Protein AF-A0A7J6SRL0-F1 (afdb_monomer_lite)

Structure (mmCIF, N/CA/C/O backbone):
data_AF-A0A7J6SRL0-F1
#
_entry.id   AF-A0A7J6SRL0-F1
#
loop_
_atom_site.group_PDB
_atom_site.id
_atom_site.type_symbol
_atom_site.label_atom_id
_atom_site.label_alt_id
_atom_site.label_comp_id
_atom_site.label_asym_id
_atom_site.label_entity_id
_atom_site.label_seq_id
_atom_site.pdbx_PDB_ins_code
_atom_site.Cartn_x
_atom_site.Cartn_y
_atom_site.Cartn_z
_atom_site.occupancy
_atom_site.B_iso_or_equiv
_atom_site.auth_seq_id
_atom_site.auth_comp_id
_atom_site.auth_asym_id
_atom_site.auth_atom_id
_atom_site.pdbx_PDB_model_num
ATOM 1 N N . PRO A 1 1 ? -8.495 1.555 6.769 1.00 55.94 1 PRO A N 1
ATOM 2 C CA . PRO A 1 1 ? -8.044 2.169 8.046 1.00 55.94 1 PRO A CA 1
ATOM 3 C C . PRO A 1 1 ? -9.131 2.210 9.134 1.00 55.94 1 PRO A C 1
ATOM 5 O O . PRO A 1 1 ? -8.862 1.747 10.233 1.00 55.94 1 PRO A O 1
ATOM 8 N N . VAL A 1 2 ? -10.351 2.683 8.838 1.00 61.28 2 VAL A N 1
ATOM 9 C CA . VAL A 1 2 ? -11.445 2.755 9.835 1.00 61.28 2 VAL A CA 1
ATOM 10 C C . VAL A 1 2 ? -12.006 1.370 10.164 1.00 61.28 2 VAL A C 1
ATOM 12 O O . VAL A 1 2 ? -11.921 0.947 11.310 1.00 61.28 2 VAL A O 1
ATOM 15 N N . TYR A 1 3 ? -12.427 0.607 9.150 1.00 63.66 3 TYR A N 1
ATOM 16 C CA . TYR A 1 3 ? -12.923 -0.767 9.326 1.00 63.66 3 TYR A CA 1
ATOM 17 C C . TYR A 1 3 ? -11.918 -1.667 10.068 1.00 63.66 3 TYR A C 1
ATOM 19 O O . TYR A 1 3 ? -12.251 -2.307 11.059 1.00 63.66 3 TYR A O 1
ATOM 27 N N . MET A 1 4 ? -10.641 -1.624 9.667 1.00 58.50 4 MET A N 1
ATOM 28 C CA . MET A 1 4 ? -9.573 -2.337 10.377 1.00 58.50 4 MET A CA 1
ATOM 29 C C . MET A 1 4 ? -9.396 -1.841 11.816 1.00 58.50 4 MET A C 1
ATOM 31 O O . MET A 1 4 ? -9.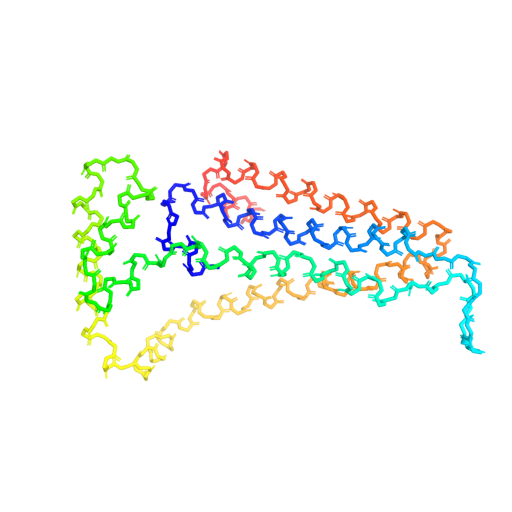212 -2.648 12.713 1.00 58.50 4 MET A O 1
ATOM 35 N N . SER A 1 5 ? -9.481 -0.537 12.087 1.00 56.53 5 SER A N 1
ATOM 36 C CA . SER A 1 5 ? -9.349 -0.045 13.466 1.00 56.53 5 SER A CA 1
ATOM 37 C C . SER A 1 5 ? -10.491 -0.493 14.386 1.00 56.53 5 SER A C 1
ATOM 39 O O . SER A 1 5 ? -10.286 -0.596 15.595 1.00 56.53 5 SER A O 1
ATOM 41 N N . GLU A 1 6 ? -11.660 -0.799 13.823 1.00 62.03 6 GLU A N 1
ATOM 42 C CA . GLU A 1 6 ? -12.858 -1.208 14.562 1.00 62.03 6 GLU A CA 1
ATOM 43 C C . GLU A 1 6 ? -12.950 -2.722 14.752 1.00 62.03 6 GLU A C 1
ATOM 45 O O . GLU A 1 6 ? -13.330 -3.177 15.825 1.00 62.03 6 GLU A O 1
ATOM 50 N N . VAL A 1 7 ? -12.551 -3.496 13.743 1.00 59.62 7 VAL A N 1
ATOM 51 C CA . VAL A 1 7 ? -12.621 -4.965 13.755 1.00 59.62 7 VAL A CA 1
ATOM 52 C C . VAL A 1 7 ? -11.403 -5.600 14.437 1.00 59.62 7 VAL A C 1
ATOM 54 O O . VAL A 1 7 ? -11.484 -6.708 14.964 1.00 59.62 7 VAL A O 1
ATOM 57 N N . VAL A 1 8 ? -10.257 -4.912 14.456 1.00 57.81 8 VAL A N 1
ATOM 58 C CA . VAL A 1 8 ? -8.988 -5.506 14.893 1.00 57.81 8 VAL A CA 1
ATOM 59 C C . VAL A 1 8 ? -8.744 -5.308 16.397 1.00 57.81 8 VAL A C 1
ATOM 61 O O . VAL A 1 8 ? -8.771 -4.164 16.881 1.00 57.81 8 VAL A O 1
ATOM 64 N N . PRO A 1 9 ? -8.392 -6.386 17.135 1.00 59.28 9 PRO A N 1
ATOM 65 C CA . PRO A 1 9 ? -7.968 -6.315 18.529 1.00 59.28 9 PRO A CA 1
ATOM 66 C C . PRO A 1 9 ? -6.863 -5.282 18.743 1.00 59.28 9 PRO A C 1
ATOM 68 O O . PRO A 1 9 ? -5.908 -5.223 17.972 1.00 59.28 9 PRO A O 1
ATOM 71 N N . THR A 1 10 ? -6.909 -4.527 19.842 1.00 58.31 10 THR A N 1
ATOM 72 C CA . THR A 1 10 ? -5.894 -3.509 20.190 1.00 58.31 10 THR A CA 1
ATOM 73 C C . THR A 1 10 ? -4.450 -4.014 20.129 1.00 58.31 10 THR A C 1
ATOM 75 O O . THR A 1 10 ? -3.560 -3.232 19.805 1.00 58.31 10 THR A O 1
ATOM 78 N N . ARG A 1 11 ? -4.219 -5.314 20.368 1.00 60.03 11 ARG A N 1
ATOM 79 C CA . ARG A 1 11 ? -2.903 -5.965 20.248 1.00 60.03 11 ARG A CA 1
ATOM 80 C C . ARG A 1 11 ? -2.405 -6.106 18.802 1.00 60.03 11 ARG A C 1
ATOM 82 O O . ARG A 1 11 ? -1.208 -6.015 18.587 1.00 60.03 11 ARG A O 1
ATOM 89 N N . LEU A 1 12 ? -3.299 -6.285 17.828 1.00 63.66 12 LEU A N 1
ATOM 90 C CA . LEU A 1 12 ? -2.960 -6.543 16.420 1.00 63.66 12 LEU A CA 1
ATOM 91 C C . LEU A 1 12 ? -3.065 -5.294 15.529 1.00 63.66 12 LEU A C 1
ATOM 93 O O . LEU A 1 12 ? -2.709 -5.337 14.357 1.00 63.66 12 LEU A O 1
ATOM 97 N N . ARG A 1 13 ? -3.529 -4.156 16.062 1.00 66.06 13 ARG A N 1
ATOM 98 C CA . ARG A 1 13 ? -3.700 -2.917 15.277 1.00 66.06 13 ARG A CA 1
ATOM 99 C C . ARG A 1 13 ? -2.394 -2.384 14.682 1.00 66.06 13 ARG A C 1
ATOM 101 O O . ARG A 1 13 ? -2.431 -1.794 13.610 1.00 66.06 13 ARG A O 1
ATOM 108 N N . GLY A 1 14 ? -1.269 -2.556 15.383 1.00 63.78 14 GLY A N 1
ATOM 109 C CA . GLY A 1 14 ? 0.057 -2.172 14.880 1.00 63.78 14 GLY A CA 1
ATOM 110 C C . GLY A 1 14 ? 0.452 -3.005 13.664 1.00 63.78 14 GLY A C 1
ATOM 111 O O . GLY A 1 14 ? 0.681 -2.442 12.598 1.00 63.78 14 GLY A O 1
ATOM 112 N N . LEU A 1 15 ? 0.398 -4.328 13.825 1.00 67.12 15 LEU A N 1
ATOM 113 C CA . LEU A 1 15 ? 0.647 -5.320 12.784 1.00 67.12 15 LEU A CA 1
ATOM 114 C C . LEU A 1 15 ? -0.237 -5.094 11.545 1.00 67.12 15 LEU A C 1
ATOM 116 O O . LEU A 1 15 ? 0.261 -4.976 10.433 1.00 67.12 15 LEU A O 1
ATOM 120 N N . LEU A 1 16 ? -1.557 -4.965 11.710 1.00 70.38 16 LEU A N 1
ATOM 121 C CA . LEU A 1 16 ? -2.458 -4.743 10.570 1.00 70.38 16 LEU A CA 1
ATOM 122 C C . LEU A 1 16 ? -2.239 -3.387 9.888 1.00 70.38 16 LEU A C 1
ATOM 124 O O . LEU A 1 16 ? -2.421 -3.282 8.678 1.00 70.38 16 LEU A O 1
ATOM 128 N N . GLY A 1 17 ? -1.793 -2.368 10.626 1.00 70.25 17 GLY A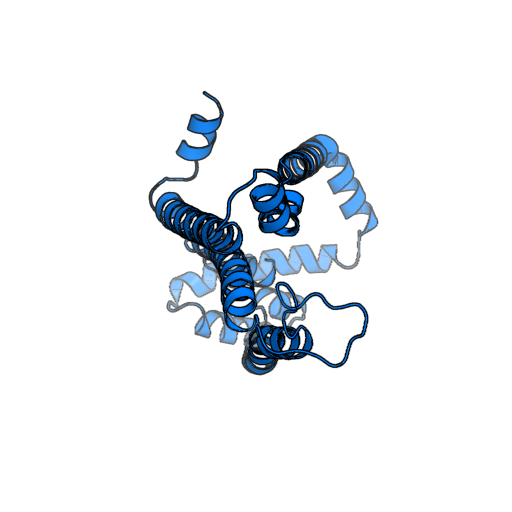 N 1
ATOM 129 C CA . GLY A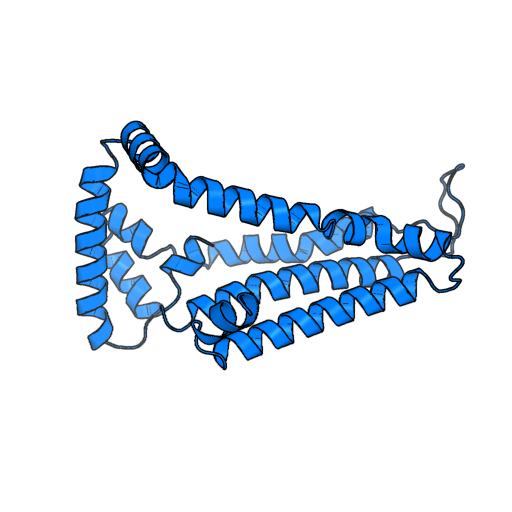 1 17 ? -1.366 -1.100 10.039 1.00 70.25 17 GLY A CA 1
ATOM 130 C C . GLY A 1 17 ? -0.159 -1.274 9.115 1.00 70.25 17 GLY A C 1
ATOM 131 O O . GLY A 1 17 ? -0.205 -0.855 7.959 1.00 70.25 17 GLY A O 1
ATOM 132 N N . THR A 1 18 ? 0.892 -1.946 9.577 1.00 73.88 18 THR A N 1
ATOM 133 C CA . THR A 1 18 ? 2.114 -2.155 8.784 1.00 73.88 18 THR A CA 1
ATOM 134 C C . THR A 1 18 ? 1.932 -3.157 7.640 1.00 73.88 18 THR A C 1
ATOM 136 O O . THR A 1 18 ? 2.528 -2.987 6.574 1.00 73.88 18 THR A O 1
ATOM 139 N N . PHE A 1 19 ? 1.020 -4.126 7.779 1.00 78.31 19 PHE A N 1
ATOM 140 C CA . PHE A 1 19 ? 0.610 -5.006 6.679 1.00 78.31 19 PHE A CA 1
ATOM 141 C C . PHE A 1 19 ? 0.039 -4.230 5.494 1.00 78.31 19 PHE A C 1
ATOM 143 O O . PHE A 1 19 ? 0.381 -4.531 4.353 1.00 78.31 19 PHE A O 1
ATOM 150 N N . THR A 1 20 ? -0.790 -3.209 5.737 1.00 80.69 20 THR A N 1
ATOM 151 C CA . THR A 1 20 ? -1.356 -2.411 4.633 1.00 80.69 20 THR A CA 1
ATOM 152 C C . THR A 1 20 ? -0.280 -1.665 3.852 1.00 80.69 20 THR A C 1
ATOM 154 O O . THR A 1 20 ? -0.335 -1.607 2.625 1.00 80.69 20 THR A O 1
ATOM 157 N N . GLN A 1 21 ? 0.738 -1.154 4.546 1.00 81.06 21 GLN A N 1
ATOM 158 C CA . GLN A 1 21 ? 1.859 -0.456 3.924 1.00 81.06 21 GLN A CA 1
ATOM 159 C C . GLN A 1 21 ? 2.776 -1.418 3.157 1.00 81.06 21 GLN A C 1
ATOM 161 O O . GLN A 1 21 ? 3.208 -1.114 2.046 1.00 81.06 21 GLN A O 1
ATOM 166 N N . THR A 1 22 ? 3.011 -2.612 3.704 1.00 83.50 22 THR A N 1
ATOM 167 C CA . THR A 1 22 ? 3.769 -3.673 3.026 1.00 83.50 22 THR A CA 1
ATOM 168 C C . THR A 1 22 ? 3.041 -4.160 1.771 1.00 83.50 22 THR A C 1
ATOM 170 O O . THR A 1 22 ? 3.664 -4.329 0.724 1.00 83.50 22 THR A O 1
ATOM 173 N N . MET A 1 23 ? 1.715 -4.316 1.832 1.00 85.88 23 MET A N 1
ATOM 174 C CA . MET A 1 23 ? 0.893 -4.702 0.683 1.00 85.88 23 MET A CA 1
ATOM 175 C C . MET A 1 23 ? 0.921 -3.636 -0.420 1.00 85.88 23 MET A C 1
ATOM 177 O O . MET A 1 23 ? 1.052 -3.983 -1.592 1.00 85.88 23 MET A O 1
ATOM 181 N N . LEU A 1 24 ? 0.885 -2.348 -0.055 1.00 86.62 24 LEU A N 1
ATOM 182 C CA . LEU A 1 24 ? 1.055 -1.239 -0.999 1.00 86.62 24 LEU A CA 1
ATOM 183 C C . LEU A 1 24 ? 2.415 -1.314 -1.714 1.00 86.62 24 LEU A C 1
ATOM 185 O O . LEU A 1 24 ? 2.465 -1.297 -2.942 1.00 86.62 24 LEU A O 1
ATOM 189 N N . ALA A 1 25 ? 3.509 -1.445 -0.958 1.00 87.75 25 ALA A N 1
ATOM 190 C CA . ALA A 1 25 ? 4.855 -1.541 -1.526 1.00 87.75 25 ALA A CA 1
ATOM 191 C C . ALA A 1 25 ? 5.015 -2.773 -2.432 1.00 87.75 25 ALA A C 1
ATOM 193 O O . ALA A 1 25 ? 5.599 -2.680 -3.509 1.00 87.75 25 ALA A O 1
ATOM 194 N N . THR A 1 26 ? 4.439 -3.908 -2.029 1.00 88.00 26 THR A N 1
ATOM 195 C CA . THR A 1 26 ? 4.437 -5.144 -2.825 1.00 88.00 26 THR A CA 1
ATOM 196 C C . THR A 1 26 ? 3.663 -4.959 -4.130 1.00 88.00 26 THR A C 1
ATOM 198 O O . THR A 1 26 ? 4.115 -5.410 -5.178 1.00 88.00 26 THR A O 1
ATOM 201 N N . GLY A 1 27 ? 2.530 -4.250 -4.099 1.00 88.06 27 GLY A N 1
ATOM 202 C CA . GLY A 1 27 ? 1.767 -3.910 -5.299 1.00 88.06 27 GLY A CA 1
ATOM 203 C C . GLY A 1 27 ? 2.579 -3.069 -6.285 1.00 88.06 27 GLY A C 1
ATOM 204 O O . GLY A 1 27 ? 2.632 -3.397 -7.466 1.00 88.06 27 GLY A O 1
ATOM 205 N N . ILE A 1 28 ? 3.277 -2.037 -5.797 1.00 87.06 28 ILE A N 1
ATOM 206 C CA . ILE A 1 28 ? 4.162 -1.210 -6.634 1.00 87.06 28 ILE A CA 1
ATOM 207 C C . ILE A 1 28 ? 5.276 -2.072 -7.244 1.00 87.06 28 ILE A C 1
ATOM 209 O O . ILE A 1 28 ? 5.527 -1.989 -8.444 1.00 87.06 28 ILE A O 1
ATOM 213 N N . PHE A 1 29 ? 5.912 -2.933 -6.446 1.00 87.81 29 PHE A N 1
ATOM 214 C CA . PHE A 1 29 ? 6.932 -3.863 -6.932 1.00 87.81 29 PHE A CA 1
ATOM 215 C C . PHE A 1 29 ? 6.399 -4.795 -8.033 1.00 87.81 29 PHE A C 1
ATOM 217 O O . PHE A 1 29 ? 7.043 -4.943 -9.069 1.00 87.81 29 PHE A O 1
ATOM 224 N N . LEU A 1 30 ? 5.210 -5.379 -7.850 1.00 87.31 30 LEU A N 1
ATOM 225 C CA . LEU A 1 30 ? 4.584 -6.254 -8.847 1.00 87.31 30 LEU A CA 1
ATOM 226 C C . LEU A 1 30 ? 4.296 -5.518 -10.156 1.00 87.31 30 LEU A C 1
ATOM 228 O O . LEU A 1 30 ? 4.564 -6.063 -11.222 1.00 87.31 30 LEU A O 1
ATOM 232 N N . VAL A 1 31 ? 3.799 -4.279 -10.094 1.00 85.88 31 VAL A N 1
ATOM 233 C CA . VAL A 1 31 ? 3.565 -3.458 -11.293 1.00 85.88 31 VAL A CA 1
ATOM 234 C C . VAL A 1 31 ? 4.872 -3.205 -12.044 1.00 85.88 31 VAL A C 1
ATOM 236 O O . VAL A 1 31 ? 4.905 -3.347 -13.263 1.00 85.88 31 VAL A O 1
ATOM 239 N N . TYR A 1 32 ? 5.957 -2.904 -11.329 1.00 82.44 32 TYR A N 1
ATOM 240 C CA . TYR A 1 32 ? 7.289 -2.752 -11.919 1.00 82.44 32 TYR A CA 1
ATOM 241 C C . TYR A 1 32 ? 7.799 -4.056 -12.558 1.00 82.44 32 TYR A C 1
ATOM 243 O O . TYR A 1 32 ? 8.303 -4.036 -13.681 1.00 82.44 32 TYR A O 1
ATOM 251 N N . ALA A 1 33 ? 7.622 -5.198 -11.886 1.00 83.81 33 ALA A N 1
ATOM 252 C CA . ALA A 1 33 ? 8.015 -6.508 -12.403 1.00 83.81 33 ALA A CA 1
ATOM 253 C C . ALA A 1 33 ? 7.227 -6.888 -13.668 1.00 83.81 33 ALA A C 1
ATOM 255 O O . ALA A 1 33 ? 7.811 -7.287 -14.673 1.00 83.81 33 ALA A O 1
ATOM 256 N N . ILE A 1 34 ? 5.902 -6.721 -13.650 1.00 81.75 34 ILE A N 1
ATOM 257 C CA . ILE A 1 34 ? 5.032 -7.013 -14.796 1.00 81.75 34 ILE A CA 1
ATOM 258 C C . ILE A 1 34 ? 5.317 -6.038 -15.943 1.00 81.75 34 ILE A C 1
ATOM 260 O O . ILE A 1 34 ? 5.367 -6.460 -17.097 1.00 81.75 34 ILE A O 1
ATOM 264 N N . GLY A 1 35 ? 5.550 -4.756 -15.651 1.00 78.75 35 GLY A N 1
ATOM 265 C CA . GLY A 1 35 ? 5.931 -3.759 -16.654 1.00 78.75 35 GLY A CA 1
ATOM 266 C C . GLY A 1 35 ? 7.233 -4.117 -17.376 1.00 78.75 35 GLY A C 1
ATOM 267 O O . GLY A 1 35 ? 7.330 -3.941 -18.587 1.00 78.75 35 GLY A O 1
ATOM 268 N N . MET A 1 36 ? 8.202 -4.700 -16.665 1.00 74.81 36 MET A N 1
ATOM 269 C CA . MET A 1 36 ? 9.430 -5.227 -17.265 1.00 74.81 36 MET A CA 1
ATOM 270 C C . MET A 1 36 ? 9.176 -6.493 -18.099 1.00 74.81 36 MET A C 1
ATOM 272 O O . MET A 1 36 ? 9.676 -6.595 -19.215 1.00 74.81 36 MET A O 1
ATOM 276 N N . LEU A 1 37 ? 8.375 -7.441 -17.597 1.00 72.81 37 LEU A N 1
ATOM 277 C CA . LEU A 1 37 ? 8.075 -8.708 -18.285 1.00 72.81 37 LEU A CA 1
ATOM 278 C C . LEU A 1 37 ? 7.226 -8.531 -19.552 1.00 72.81 37 LEU A C 1
ATOM 280 O O . LEU A 1 37 ? 7.365 -9.288 -20.507 1.00 72.81 37 LEU A O 1
ATOM 284 N N . THR A 1 38 ? 6.332 -7.544 -19.560 1.00 66.69 38 THR A N 1
ATOM 285 C CA . THR A 1 38 ? 5.421 -7.246 -20.682 1.00 66.69 38 THR A CA 1
ATOM 286 C C . THR A 1 38 ? 6.019 -6.264 -21.692 1.00 66.69 38 THR A C 1
ATOM 288 O O . THR A 1 38 ? 5.333 -5.820 -22.618 1.00 66.69 38 THR A O 1
ATOM 291 N N . ARG A 1 39 ? 7.305 -5.931 -21.535 1.00 63.62 39 ARG A N 1
ATOM 292 C CA . ARG A 1 39 ? 8.067 -5.107 -22.469 1.00 63.62 39 ARG A CA 1
ATOM 293 C C . ARG A 1 39 ? 8.420 -5.940 -23.697 1.00 63.62 39 ARG A C 1
ATOM 295 O O . ARG A 1 39 ? 9.425 -6.641 -23.742 1.00 63.62 39 ARG A O 1
ATOM 302 N N . THR A 1 40 ? 7.553 -5.887 -24.697 1.00 52.00 40 THR A N 1
ATOM 303 C CA . THR A 1 40 ? 7.784 -6.551 -25.980 1.00 52.00 40 THR A CA 1
ATOM 304 C C . THR A 1 40 ? 8.765 -5.733 -26.817 1.00 52.00 40 THR A C 1
ATOM 306 O O . THR A 1 40 ? 8.504 -4.576 -27.126 1.00 52.00 40 THR A O 1
ATOM 309 N N . SER A 1 41 ? 9.863 -6.355 -27.239 1.00 49.38 41 SER A N 1
ATOM 310 C CA . SER A 1 41 ? 10.807 -5.847 -28.248 1.00 49.38 41 SER A CA 1
ATOM 311 C C . SER A 1 41 ? 10.288 -5.982 -29.693 1.00 49.38 41 SER A C 1
ATOM 313 O O . SER A 1 41 ? 11.017 -5.709 -30.645 1.00 49.38 41 SER A O 1
ATOM 315 N N . ALA A 1 42 ? 9.033 -6.406 -29.881 1.00 40.31 42 ALA A N 1
ATOM 316 C CA . ALA A 1 42 ? 8.422 -6.640 -31.185 1.00 40.31 42 ALA A CA 1
ATOM 317 C C . ALA A 1 42 ? 7.454 -5.503 -31.555 1.00 40.31 42 ALA A C 1
ATOM 319 O O . ALA A 1 42 ? 6.562 -5.161 -30.779 1.00 40.31 42 ALA A O 1
ATOM 320 N N . GLY A 1 43 ? 7.669 -4.927 -32.744 1.00 48.97 43 GLY A N 1
ATOM 321 C CA . GLY A 1 43 ? 7.014 -3.728 -33.269 1.00 48.97 43 GLY A CA 1
ATOM 322 C C . GLY A 1 43 ? 5.490 -3.678 -33.116 1.00 48.97 43 GLY A C 1
ATOM 323 O O . GLY A 1 43 ? 4.774 -4.619 -33.450 1.00 48.97 43 GLY A O 1
ATOM 324 N N . SER A 1 44 ? 5.019 -2.525 -32.638 1.00 44.75 44 SER A N 1
ATOM 325 C CA . SER A 1 44 ? 3.613 -2.114 -32.555 1.00 44.75 44 SER A CA 1
ATOM 326 C C . SER A 1 44 ? 3.279 -1.158 -33.720 1.00 44.75 44 SER A C 1
ATOM 328 O O . SER A 1 44 ? 4.195 -0.497 -34.211 1.00 44.75 44 SER A O 1
ATOM 330 N N . PRO A 1 45 ? 2.008 -1.021 -34.157 1.00 48.75 45 PRO A N 1
ATOM 331 C CA . PRO A 1 45 ? 1.599 -0.217 -35.320 1.00 48.75 45 PRO A CA 1
ATOM 332 C C . PRO A 1 45 ? 1.669 1.311 -35.129 1.00 48.75 45 PRO A C 1
ATOM 334 O O . PRO A 1 45 ? 1.132 2.047 -35.955 1.00 48.75 45 PRO A O 1
ATOM 337 N N . ASP A 1 46 ? 2.277 1.800 -34.046 1.00 49.53 46 ASP A N 1
ATOM 338 C CA . ASP A 1 46 ? 2.340 3.227 -33.730 1.00 49.53 46 ASP A CA 1
ATOM 339 C C . ASP A 1 46 ? 3.551 3.890 -34.420 1.00 49.53 46 ASP A C 1
ATOM 341 O O . ASP A 1 46 ? 4.695 3.564 -34.093 1.00 49.53 46 ASP A O 1
ATOM 345 N N . PRO A 1 47 ? 3.350 4.875 -35.318 1.00 48.50 47 PRO A N 1
ATOM 346 C CA . PRO A 1 47 ? 4.424 5.501 -36.103 1.00 48.50 47 PRO A CA 1
ATOM 347 C C . PRO A 1 47 ? 5.383 6.399 -35.292 1.00 48.50 47 PRO A C 1
ATOM 349 O O . PRO A 1 47 ? 6.315 6.966 -35.855 1.00 48.50 47 PRO A O 1
ATOM 352 N N . LEU A 1 48 ? 5.171 6.533 -33.977 1.00 51.38 48 LEU A N 1
ATOM 353 C CA . LEU A 1 48 ? 5.998 7.310 -33.039 1.00 51.38 48 LEU A CA 1
ATOM 354 C C . LEU A 1 48 ? 6.632 6.440 -31.933 1.00 51.38 48 LEU A C 1
ATOM 356 O O . LEU A 1 48 ? 7.281 6.970 -31.032 1.00 51.38 48 LEU A O 1
ATOM 360 N N . ALA A 1 49 ? 6.434 5.117 -31.959 1.00 46.19 49 ALA A N 1
ATOM 361 C CA . ALA A 1 49 ? 6.876 4.220 -30.895 1.00 46.19 49 ALA A CA 1
ATOM 362 C C . ALA A 1 49 ? 8.266 3.627 -31.185 1.00 46.19 49 ALA A C 1
ATOM 364 O O . ALA A 1 49 ? 8.429 2.742 -32.024 1.00 46.19 49 ALA A O 1
ATOM 365 N N . THR A 1 50 ? 9.282 4.074 -30.445 1.00 46.84 50 THR A N 1
ATOM 366 C CA . THR A 1 50 ? 10.613 3.452 -30.464 1.00 46.84 50 THR A CA 1
ATOM 367 C C . THR A 1 50 ? 10.552 2.069 -29.806 1.00 46.84 50 THR A C 1
ATOM 369 O O . THR A 1 50 ? 10.101 1.928 -28.667 1.00 46.84 50 THR A O 1
ATOM 372 N N . ALA A 1 51 ? 11.039 1.050 -30.523 1.00 50.12 51 ALA A N 1
ATOM 373 C CA . ALA A 1 51 ? 10.946 -0.385 -30.218 1.00 50.12 51 ALA A CA 1
ATOM 374 C C . ALA A 1 51 ? 11.540 -0.844 -28.867 1.00 50.12 51 ALA A C 1
ATOM 376 O O . ALA A 1 51 ? 11.441 -2.016 -28.516 1.00 50.12 51 ALA A O 1
ATOM 377 N N . SER A 1 52 ? 12.150 0.053 -28.092 1.00 49.16 52 SER A N 1
ATOM 378 C CA . SER A 1 52 ? 12.784 -0.271 -26.819 1.00 49.16 52 SER A CA 1
ATOM 379 C C . SER A 1 52 ? 11.927 0.012 -25.586 1.00 49.16 52 SER A C 1
ATOM 381 O O . SER A 1 52 ? 12.341 -0.437 -24.525 1.00 49.16 52 SER A O 1
ATOM 383 N N . THR A 1 53 ? 10.771 0.696 -25.654 1.00 51.38 53 THR A N 1
ATOM 384 C CA . THR A 1 53 ? 10.105 1.246 -24.437 1.00 51.38 53 THR A CA 1
ATOM 385 C C . THR A 1 53 ? 8.591 1.010 -24.337 1.00 51.38 53 THR A C 1
ATOM 387 O O . THR A 1 53 ? 7.959 1.477 -23.392 1.00 51.38 53 THR A O 1
ATOM 390 N N . PHE A 1 54 ? 7.963 0.284 -25.266 1.00 54.50 54 PHE A N 1
ATOM 391 C CA . PHE A 1 54 ? 6.502 0.143 -25.242 1.00 54.50 54 PHE A CA 1
ATOM 392 C C . PHE A 1 54 ? 6.039 -1.051 -24.387 1.00 54.50 54 PHE A C 1
ATOM 394 O O . PHE A 1 54 ? 6.132 -2.211 -24.782 1.00 54.50 54 PHE A O 1
ATOM 401 N N . CYS A 1 55 ? 5.518 -0.757 -23.194 1.00 61.12 55 CYS A N 1
ATOM 402 C CA . CYS A 1 55 ? 4.759 -1.702 -22.374 1.00 61.12 55 CYS A CA 1
ATOM 403 C C . CYS A 1 55 ? 3.318 -1.787 -22.901 1.00 61.12 55 CYS A C 1
ATOM 405 O O . CYS A 1 55 ? 2.698 -0.758 -23.182 1.00 61.12 55 CYS A O 1
ATOM 407 N N . ASN A 1 56 ? 2.739 -2.990 -22.993 1.00 67.44 56 ASN A N 1
ATOM 408 C CA . ASN A 1 56 ? 1.323 -3.149 -23.340 1.00 67.44 56 ASN A CA 1
ATOM 409 C C . ASN A 1 56 ? 0.437 -2.696 -22.163 1.00 67.44 56 ASN A C 1
ATOM 411 O O . ASN A 1 56 ? 0.005 -3.494 -21.329 1.00 67.44 56 ASN A O 1
ATOM 415 N N . TRP A 1 57 ? 0.193 -1.386 -22.073 1.00 72.44 57 TRP A N 1
ATOM 416 C CA . TRP A 1 57 ? -0.505 -0.743 -20.954 1.00 72.44 57 TRP A CA 1
ATOM 417 C C . TRP A 1 57 ? -1.911 -1.306 -20.717 1.00 72.44 57 TRP A C 1
ATOM 419 O O . TRP A 1 57 ? -2.382 -1.318 -19.583 1.00 72.44 57 TRP A O 1
ATOM 429 N N . ARG A 1 58 ? -2.572 -1.812 -21.769 1.00 77.12 58 ARG A N 1
ATOM 430 C CA . ARG A 1 58 ? -3.902 -2.433 -21.679 1.00 77.12 58 ARG A CA 1
ATOM 431 C C . ARG A 1 58 ? -3.835 -3.730 -20.884 1.00 77.12 58 ARG A C 1
ATOM 433 O O . ARG A 1 58 ? -4.632 -3.930 -19.975 1.00 77.12 58 ARG A O 1
ATOM 440 N N . LEU A 1 59 ? -2.866 -4.588 -21.200 1.00 76.19 59 LEU A N 1
ATOM 441 C CA . LEU A 1 59 ? -2.647 -5.842 -20.483 1.00 76.19 59 LEU A CA 1
ATOM 442 C C . LEU A 1 59 ? -2.225 -5.580 -19.032 1.00 76.19 59 LEU A C 1
ATOM 444 O O . LEU A 1 59 ? -2.761 -6.208 -18.122 1.00 76.19 59 LEU A O 1
ATOM 448 N N . LEU A 1 60 ? -1.358 -4.588 -18.803 1.00 79.81 60 LEU A N 1
ATOM 449 C CA . LEU A 1 60 ? -0.997 -4.154 -17.451 1.00 79.81 60 LEU A CA 1
ATOM 450 C C . LEU A 1 60 ? -2.227 -3.666 -16.663 1.00 79.81 60 LEU A C 1
ATOM 452 O O . LEU A 1 60 ? -2.415 -4.065 -15.517 1.00 79.81 60 LEU A O 1
ATOM 456 N N . ALA A 1 61 ? -3.100 -2.866 -17.283 1.00 80.75 61 ALA A N 1
ATOM 457 C CA . ALA A 1 61 ? -4.334 -2.389 -16.662 1.00 80.75 61 ALA A CA 1
ATOM 458 C C . ALA A 1 61 ? -5.290 -3.540 -16.303 1.00 80.75 61 ALA A C 1
ATOM 460 O O . ALA A 1 61 ? -5.848 -3.544 -15.206 1.00 80.75 61 ALA A O 1
ATOM 461 N N . PHE A 1 62 ? -5.439 -4.543 -17.177 1.00 85.06 62 PHE A N 1
ATOM 462 C CA . PHE A 1 62 ? -6.250 -5.729 -16.881 1.00 85.06 62 PHE A CA 1
ATOM 463 C C . PHE A 1 62 ? -5.684 -6.547 -15.717 1.00 85.06 62 PHE A C 1
ATOM 465 O O . PHE A 1 62 ? -6.451 -6.986 -14.863 1.00 85.06 62 PHE A O 1
ATOM 472 N N . ILE A 1 63 ? -4.361 -6.711 -15.627 1.00 84.62 63 ILE A N 1
ATOM 473 C CA . ILE A 1 63 ? -3.740 -7.416 -14.496 1.00 84.62 63 ILE A CA 1
ATOM 474 C C . ILE A 1 63 ? -3.928 -6.627 -13.194 1.00 84.62 63 ILE A C 1
ATOM 476 O O . ILE A 1 63 ? -4.305 -7.202 -12.172 1.00 84.62 63 ILE A O 1
ATOM 480 N N . CYS A 1 64 ? -3.750 -5.304 -13.229 1.00 85.75 64 CYS A N 1
ATOM 481 C CA . CYS A 1 64 ? -3.993 -4.427 -12.082 1.00 85.75 64 CYS A CA 1
ATOM 482 C C . CYS A 1 64 ? -5.457 -4.426 -11.615 1.00 85.75 64 CYS A C 1
ATOM 484 O O . CYS A 1 64 ? -5.722 -4.078 -10.466 1.00 85.75 64 CYS A O 1
ATOM 486 N N . LEU A 1 65 ? -6.404 -4.829 -12.468 1.00 87.69 65 LEU A N 1
ATOM 487 C CA . LEU A 1 65 ? -7.818 -4.950 -12.116 1.00 87.69 65 LEU A CA 1
ATOM 488 C C . LEU A 1 65 ? -8.130 -6.220 -11.304 1.00 87.69 65 LEU A C 1
ATOM 490 O O . LEU A 1 65 ? -9.144 -6.258 -10.606 1.00 87.69 65 LEU A O 1
ATOM 494 N N . ILE A 1 66 ? -7.256 -7.233 -11.329 1.00 89.12 66 ILE A N 1
ATOM 495 C CA . ILE A 1 66 ? -7.486 -8.514 -10.642 1.00 89.12 66 ILE A CA 1
ATOM 496 C C . ILE A 1 66 ? -7.588 -8.334 -9.114 1.00 89.12 66 ILE A C 1
ATOM 498 O O . ILE A 1 66 ? -8.597 -8.765 -8.551 1.00 89.12 66 ILE A O 1
ATOM 502 N N . PRO A 1 67 ? -6.636 -7.684 -8.404 1.00 87.62 67 PRO A N 1
ATOM 503 C CA . PRO A 1 67 ? -6.732 -7.541 -6.948 1.00 87.62 67 PRO A CA 1
ATOM 504 C C . PRO A 1 67 ? -7.940 -6.710 -6.469 1.00 87.62 67 PRO A C 1
ATOM 506 O O . PRO A 1 67 ? -8.621 -7.162 -5.547 1.00 87.62 67 PRO A O 1
ATOM 509 N N . PRO A 1 68 ? -8.270 -5.543 -7.068 1.00 87.06 68 PRO A N 1
ATOM 510 C CA . PRO A 1 68 ? -9.486 -4.807 -6.727 1.00 87.06 68 PRO A CA 1
ATOM 511 C C . PRO A 1 68 ? -10.763 -5.591 -7.042 1.00 87.06 68 PRO A C 1
ATOM 513 O O . PRO A 1 68 ? -11.693 -5.569 -6.241 1.00 87.06 68 PRO A O 1
ATOM 516 N N . GLY A 1 69 ? -10.812 -6.303 -8.174 1.00 89.31 69 GLY A N 1
ATOM 517 C CA . GLY A 1 69 ? -11.959 -7.135 -8.545 1.00 89.31 69 GLY A CA 1
ATOM 518 C C . GLY A 1 69 ? -12.180 -8.285 -7.563 1.00 89.31 69 GLY A C 1
ATOM 519 O O . GLY A 1 69 ? -13.308 -8.539 -7.138 1.00 89.31 69 GLY A O 1
ATOM 520 N N . LEU A 1 70 ? -11.093 -8.925 -7.125 1.00 89.50 70 LEU A N 1
ATOM 521 C CA . LEU A 1 70 ? -11.133 -9.943 -6.081 1.00 89.50 70 LEU A CA 1
ATOM 522 C C . LEU A 1 70 ? -11.619 -9.348 -4.753 1.00 89.50 70 LEU A C 1
ATOM 524 O O . LEU A 1 70 ? -12.528 -9.901 -4.142 1.00 89.50 70 LEU A O 1
ATOM 528 N N . LEU A 1 71 ? -11.075 -8.201 -4.332 1.00 86.69 71 LEU A N 1
ATOM 529 C CA . LEU A 1 71 ? -11.524 -7.500 -3.124 1.00 86.69 71 LEU A CA 1
ATOM 530 C C . LEU A 1 71 ? -13.012 -7.139 -3.184 1.00 86.69 71 LEU A C 1
ATOM 532 O O . LEU A 1 71 ? -13.715 -7.323 -2.193 1.00 86.69 71 LEU A O 1
ATOM 536 N N . PHE A 1 72 ? -13.501 -6.678 -4.335 1.00 88.44 72 PHE A N 1
ATOM 537 C CA . PHE A 1 72 ? -14.915 -6.377 -4.551 1.00 88.44 72 PHE A CA 1
ATOM 538 C C . PHE A 1 72 ? -15.792 -7.624 -4.379 1.00 88.44 72 PHE A C 1
ATOM 540 O O . PHE A 1 72 ? -16.789 -7.580 -3.663 1.00 88.44 72 PHE A O 1
ATOM 547 N N . CYS A 1 73 ? -15.387 -8.760 -4.951 1.00 90.06 73 CYS A N 1
ATOM 548 C CA . CYS A 1 73 ? -16.107 -10.024 -4.784 1.00 90.06 73 CYS A CA 1
ATOM 549 C C . CYS A 1 73 ? -16.077 -10.518 -3.327 1.00 90.06 73 CYS A C 1
ATOM 551 O O . CYS A 1 73 ? -17.094 -10.958 -2.797 1.00 90.06 73 CYS A O 1
ATOM 553 N N . LEU A 1 74 ? -14.924 -10.417 -2.656 1.00 86.56 74 LEU A N 1
ATOM 554 C CA . LEU A 1 74 ? -14.770 -10.817 -1.253 1.00 86.56 74 LEU A CA 1
ATOM 555 C C . LEU A 1 74 ? -15.571 -9.927 -0.300 1.00 86.56 74 LEU A C 1
ATOM 557 O O . LEU A 1 74 ? -15.986 -10.395 0.759 1.00 86.56 74 LEU A O 1
ATOM 561 N N . MET A 1 75 ? -15.812 -8.668 -0.665 1.00 84.31 75 MET A N 1
ATOM 562 C CA . MET A 1 75 ? -16.581 -7.740 0.158 1.00 84.31 75 MET A CA 1
ATOM 563 C C . MET A 1 75 ? -18.028 -8.207 0.368 1.00 84.31 75 MET A C 1
ATOM 565 O O . MET A 1 75 ? -18.574 -7.957 1.437 1.00 84.31 75 MET A O 1
ATOM 569 N N . PHE A 1 76 ? -18.619 -8.963 -0.567 1.00 83.88 76 PHE A N 1
ATOM 570 C CA . PHE A 1 76 ? -19.945 -9.572 -0.374 1.00 83.88 76 PHE A CA 1
ATOM 571 C C . PHE A 1 76 ? -19.976 -10.637 0.732 1.00 83.88 76 PHE A C 1
ATOM 573 O O . PHE A 1 76 ? -21.030 -10.892 1.308 1.00 83.88 76 PHE A O 1
ATOM 580 N N . PHE A 1 77 ? -18.832 -11.249 1.047 1.00 81.06 77 PHE A N 1
ATOM 581 C CA . PHE A 1 77 ? -18.692 -12.216 2.140 1.00 81.06 77 PHE A CA 1
ATOM 582 C C . PHE A 1 77 ? -18.134 -11.585 3.421 1.00 81.06 77 PHE A C 1
ATOM 584 O O . PHE A 1 77 ? -18.084 -12.243 4.465 1.00 81.06 77 PHE A O 1
ATOM 591 N N . ALA A 1 78 ? -17.676 -10.333 3.349 1.00 76.56 78 ALA A N 1
ATOM 592 C CA . ALA A 1 78 ? -17.129 -9.628 4.491 1.00 76.56 78 ALA A CA 1
ATOM 593 C C . ALA A 1 78 ? -18.245 -9.284 5.481 1.00 76.56 78 ALA A C 1
ATOM 595 O O . ALA A 1 78 ? -19.341 -8.870 5.114 1.00 76.56 78 ALA A O 1
ATOM 596 N N . VAL A 1 79 ? -17.947 -9.466 6.762 1.00 71.38 79 VAL A N 1
ATOM 597 C CA . VAL A 1 79 ? -18.880 -9.154 7.842 1.00 71.38 79 VAL A CA 1
ATOM 598 C C . VAL A 1 79 ? -18.913 -7.638 8.064 1.00 71.38 79 VAL A C 1
ATOM 600 O O . VAL A 1 79 ? -17.886 -6.973 7.969 1.00 71.38 79 VAL A O 1
ATOM 603 N N . GLU A 1 80 ? -20.078 -7.066 8.361 1.00 74.88 80 GLU A N 1
ATOM 604 C CA . GLU A 1 80 ? -20.195 -5.632 8.654 1.00 74.88 80 GLU A CA 1
ATOM 605 C C . GLU A 1 80 ? -19.485 -5.248 9.965 1.00 74.88 80 GLU A C 1
ATOM 607 O O . GLU A 1 80 ? -19.313 -6.069 10.868 1.00 74.88 80 GLU A O 1
ATOM 612 N N . SER A 1 81 ? -19.060 -3.981 10.089 1.00 74.12 81 SER A N 1
ATOM 613 C CA . SER A 1 81 ? -18.412 -3.503 11.320 1.00 74.12 81 SER A CA 1
ATOM 614 C C . SER A 1 81 ? -19.386 -3.617 12.505 1.00 74.12 81 SER A C 1
ATOM 616 O O . SER A 1 81 ? -20.470 -3.025 12.455 1.00 74.12 81 SER A O 1
ATOM 618 N N . PRO A 1 82 ? -19.012 -4.297 13.606 1.00 66.94 82 PRO A N 1
ATOM 619 C CA . PRO A 1 82 ? -19.878 -4.442 14.775 1.00 66.94 82 PRO A CA 1
ATOM 620 C C . PRO A 1 82 ? -20.216 -3.095 15.422 1.00 66.94 82 PRO A C 1
ATOM 622 O O . PRO A 1 82 ? -21.293 -2.939 15.993 1.00 66.94 82 PRO A O 1
ATOM 625 N N . ARG A 1 83 ? -19.337 -2.091 15.292 1.00 68.12 83 ARG A N 1
ATOM 626 C CA . ARG A 1 83 ? -19.608 -0.734 15.774 1.00 68.12 83 ARG A CA 1
ATOM 627 C C . ARG A 1 83 ? -20.695 -0.053 14.944 1.00 68.12 83 ARG A C 1
ATOM 629 O O . ARG A 1 83 ? -21.595 0.545 15.516 1.00 68.12 83 ARG A O 1
ATOM 636 N N . TRP A 1 84 ? -20.643 -0.191 13.619 1.00 74.38 84 TRP A N 1
ATOM 637 C CA . TRP A 1 84 ? -21.668 0.355 12.727 1.00 74.38 84 TRP A CA 1
ATOM 638 C C . TRP A 1 84 ? -23.039 -0.291 12.969 1.00 74.38 84 TRP A C 1
ATOM 640 O O . TRP A 1 84 ? -24.043 0.417 13.066 1.00 74.38 84 TRP A O 1
ATOM 650 N N . LEU A 1 85 ? -23.074 -1.617 13.152 1.00 72.06 85 LEU A N 1
ATOM 651 C CA . LEU A 1 85 ? -24.293 -2.351 13.513 1.00 72.06 85 LEU A CA 1
ATOM 652 C C . LEU A 1 85 ? -24.874 -1.870 14.851 1.00 72.06 85 LEU A C 1
ATOM 654 O O . LEU A 1 85 ? -26.084 -1.663 14.958 1.00 72.06 85 LEU A O 1
ATOM 658 N N . ALA A 1 86 ? -24.014 -1.626 15.845 1.00 70.50 86 ALA A N 1
ATOM 659 C CA . ALA A 1 86 ? -24.429 -1.109 17.144 1.00 70.50 86 ALA A CA 1
ATOM 660 C C . ALA A 1 86 ? -24.997 0.322 17.049 1.00 70.50 86 ALA A C 1
ATOM 662 O O . ALA A 1 86 ? -26.045 0.586 17.633 1.00 70.50 86 ALA A O 1
ATOM 663 N N . THR A 1 87 ? -24.393 1.218 16.255 1.00 68.56 87 THR A N 1
ATOM 664 C CA . THR A 1 87 ? -24.923 2.580 16.023 1.00 68.56 87 THR A CA 1
ATOM 665 C C . THR A 1 87 ? -26.273 2.572 15.300 1.00 68.56 87 THR A C 1
ATOM 667 O O . THR A 1 87 ? -27.110 3.438 15.534 1.00 68.56 87 THR A O 1
ATOM 670 N N . ARG A 1 88 ? -26.531 1.567 14.454 1.00 73.31 88 ARG A N 1
ATOM 671 C CA . ARG A 1 88 ? -27.820 1.366 13.769 1.00 73.31 88 ARG A CA 1
ATOM 672 C C . ARG A 1 88 ? -28.887 0.674 14.627 1.00 73.31 88 ARG A C 1
ATOM 674 O O . ARG A 1 88 ? -29.964 0.386 14.114 1.00 73.31 88 ARG A O 1
ATOM 681 N N . GLY A 1 89 ? -28.608 0.392 15.902 1.00 71.44 89 GLY A N 1
ATOM 682 C CA . GLY A 1 89 ? -29.545 -0.274 16.811 1.00 71.44 89 GLY A CA 1
ATOM 683 C C . GLY A 1 89 ? -29.683 -1.788 16.597 1.00 71.44 89 GLY A C 1
ATOM 684 O O . GLY A 1 89 ? -30.525 -2.414 17.232 1.00 71.44 89 GLY A O 1
ATOM 685 N N . ARG A 1 90 ? -28.850 -2.407 15.745 1.00 77.31 90 ARG A N 1
ATOM 686 C CA . ARG A 1 90 ? -28.833 -3.861 15.481 1.00 77.31 90 ARG A CA 1
ATOM 687 C C . ARG A 1 90 ? -27.886 -4.569 16.457 1.00 77.31 90 ARG A C 1
ATOM 689 O O . ARG A 1 90 ? -26.862 -5.131 16.067 1.00 77.31 90 ARG A O 1
ATOM 696 N N . THR A 1 91 ? -28.195 -4.507 17.752 1.00 74.00 91 THR A N 1
ATOM 697 C CA . THR A 1 91 ? -27.305 -4.987 18.828 1.00 74.00 91 THR A CA 1
ATOM 698 C C . THR A 1 91 ? -27.089 -6.500 18.821 1.00 74.00 91 THR A C 1
ATOM 700 O O . THR A 1 91 ? -25.985 -6.958 19.119 1.00 74.00 91 THR A O 1
ATOM 703 N N . ASP A 1 92 ? -28.102 -7.281 18.442 1.00 75.56 92 ASP A N 1
ATOM 704 C CA . ASP A 1 92 ? -28.003 -8.747 18.396 1.00 75.56 92 ASP A CA 1
ATOM 705 C C . ASP A 1 92 ? -27.103 -9.228 17.253 1.00 75.56 92 ASP A C 1
ATOM 707 O O . ASP A 1 92 ? -26.310 -10.157 17.414 1.00 75.56 92 ASP A O 1
ATOM 711 N N . GLU A 1 93 ? -27.140 -8.534 16.117 1.00 76.19 93 GLU A N 1
ATOM 712 C CA . GLU A 1 93 ? -26.243 -8.812 14.999 1.00 76.19 93 GLU A CA 1
ATOM 713 C C . GLU A 1 93 ? -24.814 -8.370 15.300 1.00 76.19 93 GLU A C 1
ATOM 715 O O . GLU A 1 93 ? -23.875 -9.129 15.064 1.00 76.19 93 GLU A O 1
ATOM 720 N N . ALA A 1 94 ? -24.634 -7.193 15.913 1.00 70.81 94 ALA A N 1
ATOM 721 C CA . ALA A 1 94 ? -23.327 -6.757 16.399 1.00 70.81 94 ALA A CA 1
ATOM 722 C C . ALA A 1 94 ? -22.710 -7.799 17.351 1.00 70.81 94 ALA A C 1
ATOM 724 O O . ALA A 1 94 ? -21.514 -8.086 17.265 1.00 70.81 94 ALA A O 1
ATOM 725 N N . ARG A 1 95 ? -23.531 -8.430 18.206 1.00 71.25 95 ARG A N 1
ATOM 726 C CA . ARG A 1 95 ? -23.116 -9.527 19.091 1.00 71.25 95 ARG A CA 1
ATOM 727 C C . ARG A 1 95 ? -22.692 -10.771 18.320 1.00 71.25 95 ARG A C 1
ATOM 729 O O . ARG A 1 95 ? -21.638 -11.322 18.624 1.00 71.25 95 ARG A O 1
ATOM 736 N N . ALA A 1 96 ? -23.476 -11.209 17.338 1.00 76.69 96 ALA A N 1
ATOM 737 C CA . ALA A 1 96 ? -23.145 -12.373 16.514 1.00 76.69 96 ALA A CA 1
ATOM 738 C C . ALA A 1 96 ? -21.828 -12.171 15.743 1.00 76.69 96 ALA A C 1
ATOM 740 O O . ALA A 1 96 ? -20.982 -13.065 15.690 1.00 76.69 96 ALA A O 1
ATOM 741 N N . VAL A 1 97 ? -21.617 -10.965 15.213 1.00 75.25 97 VAL A N 1
ATOM 742 C CA . VAL A 1 97 ? -20.381 -10.566 14.533 1.00 75.25 97 VAL A CA 1
ATOM 743 C C . VAL A 1 97 ? -19.188 -10.550 15.494 1.00 75.25 97 VAL A C 1
ATOM 745 O O . VAL A 1 97 ? -18.148 -11.132 15.186 1.00 75.25 97 VAL A O 1
ATOM 748 N N . LEU A 1 98 ? -19.338 -9.961 16.684 1.00 72.06 98 LEU A N 1
ATOM 749 C CA . LEU A 1 98 ? -18.298 -9.964 17.720 1.00 72.06 98 LEU A CA 1
ATOM 750 C C . LEU A 1 98 ? -17.926 -11.381 18.163 1.00 72.06 98 LEU A C 1
ATOM 752 O O . LEU A 1 98 ? -16.741 -11.668 18.302 1.00 72.06 98 LEU A O 1
ATOM 756 N N . LEU A 1 99 ? -18.908 -12.273 18.324 1.00 72.31 99 LEU A N 1
ATOM 757 C CA . LEU A 1 99 ? -18.678 -13.683 18.664 1.00 72.31 99 LEU A CA 1
ATOM 758 C C . LEU A 1 99 ? -17.908 -14.429 17.569 1.00 72.31 99 LEU A C 1
ATOM 760 O O . LEU A 1 99 ? -17.105 -15.307 17.869 1.00 72.31 99 LEU A O 1
ATOM 764 N N . ARG A 1 100 ? -18.127 -14.070 16.301 1.00 72.31 100 ARG A N 1
ATOM 765 C CA . ARG A 1 100 ? -17.417 -14.662 15.162 1.00 72.31 100 ARG A CA 1
ATOM 766 C C . ARG A 1 100 ? -15.976 -14.159 15.038 1.00 72.31 100 ARG A C 1
ATOM 768 O O . ARG A 1 100 ? -15.117 -14.899 14.570 1.00 72.31 100 ARG A O 1
ATOM 775 N N . ILE A 1 101 ? -15.715 -12.914 15.441 1.00 70.75 101 ILE A N 1
ATOM 776 C CA . ILE A 1 101 ? -14.393 -12.271 15.348 1.00 70.75 101 ILE A CA 1
ATOM 777 C C . ILE A 1 101 ? -13.536 -12.543 16.599 1.00 70.75 101 ILE A C 1
ATOM 779 O O . ILE A 1 101 ? -12.311 -12.632 16.498 1.00 70.75 101 ILE A O 1
ATOM 783 N N . ARG A 1 102 ? -14.148 -12.673 17.784 1.00 69.19 102 ARG A N 1
ATOM 784 C CA . ARG A 1 102 ? -13.461 -12.865 19.069 1.00 69.19 102 ARG A CA 1
ATOM 785 C C . ARG A 1 102 ? -13.864 -14.180 19.734 1.00 69.19 102 ARG A C 1
ATOM 787 O O . ARG A 1 102 ? -14.963 -14.315 20.261 1.00 69.19 102 ARG A O 1
ATOM 794 N N . SER A 1 103 ? -12.923 -15.113 19.817 1.00 56.41 103 SER A N 1
ATOM 795 C CA . SER A 1 103 ? -13.088 -16.344 20.594 1.00 56.41 103 SER A CA 1
ATOM 796 C C . SER A 1 103 ? -12.903 -16.061 22.094 1.00 56.41 103 SER A C 1
ATOM 798 O O . SER A 1 103 ? -11.772 -16.000 22.572 1.00 56.41 103 SER A O 1
ATOM 800 N N . GLY A 1 104 ? -13.991 -15.864 22.849 1.00 58.81 104 GLY A N 1
ATOM 801 C CA . GLY A 1 104 ? -13.940 -15.843 24.321 1.00 58.81 104 GLY A CA 1
ATOM 802 C C . GLY A 1 104 ? -15.124 -15.136 25.011 1.00 58.81 104 GLY A C 1
ATOM 803 O O . GLY A 1 104 ? -15.360 -13.962 24.727 1.00 58.81 104 GLY A O 1
ATOM 804 N N . PRO A 1 105 ? -15.841 -15.791 25.949 1.00 55.69 105 PRO A N 1
ATOM 805 C CA . PRO A 1 105 ? -17.008 -15.211 26.629 1.00 55.69 105 PRO A CA 1
ATOM 806 C C . PRO A 1 105 ? -16.682 -14.028 27.566 1.00 55.69 105 PRO A C 1
ATOM 808 O O . PRO A 1 105 ? -17.507 -13.127 27.696 1.00 55.69 105 PRO A O 1
ATOM 811 N N . ASP A 1 106 ? -15.478 -13.965 28.149 1.00 57.12 106 ASP A N 1
ATOM 812 C CA . ASP A 1 106 ? -15.087 -12.900 29.098 1.00 57.12 106 ASP A CA 1
ATOM 813 C C . ASP A 1 106 ? -14.817 -11.535 28.444 1.00 57.12 106 ASP A C 1
ATOM 815 O O . ASP A 1 106 ? -15.098 -10.484 29.023 1.00 57.12 106 ASP A O 1
ATOM 819 N N . TYR A 1 107 ? -14.305 -11.523 27.210 1.00 56.62 107 TYR A N 1
ATOM 820 C CA . TYR A 1 107 ? -14.060 -10.277 26.469 1.00 56.62 107 TYR A CA 1
ATOM 821 C C . TYR A 1 107 ? -15.352 -9.668 25.905 1.00 56.62 107 TYR A C 1
ATOM 823 O O . TYR A 1 107 ? -15.378 -8.492 25.545 1.00 56.62 107 TYR A O 1
ATOM 831 N N . MET A 1 108 ? -16.432 -10.454 25.852 1.00 60.44 108 MET A N 1
ATOM 832 C CA . MET A 1 108 ? -17.706 -10.054 25.260 1.00 60.44 108 MET A CA 1
ATOM 833 C C . MET A 1 108 ? -18.432 -9.012 26.113 1.00 60.44 108 MET A C 1
ATOM 835 O O . MET A 1 108 ? -18.865 -7.991 25.589 1.00 60.44 108 MET A O 1
ATOM 839 N N . SER A 1 109 ? -18.534 -9.226 27.427 1.00 59.84 109 SER A N 1
ATOM 840 C CA . SER A 1 109 ? -19.298 -8.342 28.322 1.00 59.84 109 SER A CA 1
ATOM 841 C C . SER A 1 109 ? -18.671 -6.949 28.442 1.00 59.84 109 SER A C 1
ATOM 843 O O . SER A 1 109 ? -19.369 -5.934 28.401 1.00 59.84 109 SER A O 1
ATOM 845 N N . THR A 1 110 ? -17.343 -6.893 28.525 1.00 63.78 110 THR A N 1
ATOM 846 C CA . THR A 1 110 ? -16.573 -5.652 28.652 1.00 63.78 110 THR A CA 1
ATOM 847 C C . THR A 1 110 ? -16.537 -4.854 27.350 1.00 63.78 110 THR A C 1
ATOM 849 O O . THR A 1 110 ? -16.739 -3.639 27.379 1.00 63.78 110 THR A O 1
ATOM 852 N N . GLU A 1 111 ? -16.336 -5.507 26.201 1.00 65.94 111 GLU A N 1
ATOM 853 C CA . GLU A 1 111 ? -16.320 -4.832 24.896 1.00 65.94 111 GLU A CA 1
ATOM 854 C C . GLU A 1 111 ? -17.733 -4.415 24.458 1.00 65.94 111 GLU A C 1
ATOM 856 O O . GLU A 1 111 ? -17.900 -3.312 23.945 1.00 65.94 111 GLU A O 1
ATOM 861 N N . MET A 1 112 ? -18.769 -5.207 24.764 1.00 64.50 112 MET A N 1
ATOM 862 C CA . MET A 1 112 ? -20.166 -4.825 24.521 1.00 64.50 112 MET A CA 1
ATOM 863 C C . MET A 1 112 ? -20.591 -3.626 25.379 1.00 64.50 112 MET A C 1
ATOM 865 O O . MET A 1 112 ? -21.236 -2.712 24.870 1.00 64.50 112 MET A O 1
ATOM 869 N N . MET A 1 113 ? -20.195 -3.572 26.659 1.00 64.44 113 MET A N 1
ATOM 870 C CA . MET A 1 113 ? -20.424 -2.379 27.486 1.00 64.44 113 MET A CA 1
ATOM 871 C C . MET A 1 113 ? -19.674 -1.157 26.946 1.00 64.44 113 MET A C 1
ATOM 873 O O . MET A 1 113 ? -20.222 -0.054 26.955 1.00 64.44 113 MET A O 1
ATOM 877 N N . ALA A 1 114 ? -18.438 -1.327 26.469 1.00 66.06 114 ALA A N 1
ATOM 878 C CA . ALA A 1 114 ? -17.668 -0.241 25.866 1.00 66.06 114 ALA A CA 1
ATOM 879 C C . ALA A 1 114 ? -18.305 0.259 24.557 1.00 66.06 114 ALA A C 1
ATOM 881 O O . ALA A 1 114 ? -18.386 1.468 24.344 1.00 66.06 114 ALA A O 1
ATOM 882 N N . LEU A 1 115 ? -18.811 -0.653 23.720 1.00 65.44 115 LEU A N 1
ATOM 883 C CA . LEU A 1 115 ? -19.537 -0.331 22.492 1.00 65.44 115 LEU A CA 1
ATOM 884 C C . LEU A 1 115 ? -20.874 0.348 22.792 1.00 65.44 115 LEU A C 1
ATOM 886 O O . LEU A 1 115 ? -21.147 1.385 22.206 1.00 65.44 115 LEU A O 1
ATOM 890 N N . GLY A 1 116 ? -21.665 -0.154 23.744 1.00 62.62 116 GLY A N 1
ATOM 891 C CA . GLY A 1 116 ? -22.933 0.465 24.146 1.00 62.62 116 GLY A CA 1
ATOM 892 C C . GLY A 1 116 ? -22.756 1.866 24.743 1.00 62.62 116 GLY A C 1
ATOM 893 O O . GLY A 1 116 ? -23.526 2.772 24.436 1.00 62.62 116 GLY A O 1
ATOM 894 N N . ARG A 1 117 ? -21.697 2.090 25.537 1.00 60.69 117 ARG A N 1
ATOM 895 C CA . ARG A 1 117 ? -21.327 3.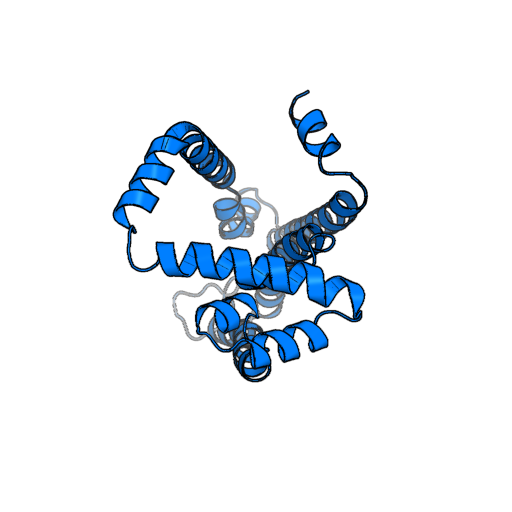434 26.023 1.00 60.69 117 ARG A CA 1
ATOM 896 C C . ARG A 1 117 ? -20.879 4.352 24.885 1.00 60.69 117 ARG A C 1
ATOM 898 O O . ARG A 1 117 ? -21.282 5.511 24.860 1.00 60.69 117 ARG A O 1
ATOM 905 N N . GLY A 1 118 ? -20.073 3.835 23.955 1.00 59.09 118 GLY A N 1
ATOM 906 C CA . GLY A 1 118 ? -19.631 4.563 22.766 1.00 59.09 118 GLY A CA 1
ATOM 907 C C . GLY A 1 118 ? -20.805 4.970 21.879 1.00 59.09 118 GLY A C 1
ATOM 908 O O . GLY A 1 118 ? -20.915 6.139 21.534 1.00 59.09 118 GLY A O 1
ATOM 909 N N . VAL A 1 119 ? -21.731 4.048 21.613 1.00 60.84 119 VAL A N 1
ATOM 910 C CA . VAL A 1 119 ? -22.943 4.288 20.824 1.00 60.84 119 VAL A CA 1
ATOM 911 C C . VAL A 1 119 ? -23.864 5.277 21.519 1.00 60.84 119 VAL A C 1
ATOM 913 O O . VAL A 1 119 ? -24.209 6.264 20.899 1.00 60.84 119 VAL A O 1
ATOM 916 N N . ASN A 1 120 ? -24.177 5.133 22.809 1.00 56.47 120 ASN A N 1
ATOM 917 C CA . ASN A 1 120 ? -25.004 6.132 23.498 1.00 56.47 120 ASN A CA 1
ATOM 918 C C . ASN A 1 120 ? -24.367 7.534 23.482 1.00 56.47 120 ASN A C 1
ATOM 920 O O . ASN A 1 120 ? -25.083 8.528 23.408 1.00 56.47 120 ASN A O 1
ATOM 924 N N . SER A 1 121 ? -23.032 7.634 23.494 1.00 53.97 121 SER A N 1
ATOM 925 C CA . SER A 1 121 ? -22.337 8.916 23.308 1.00 53.97 121 SER A CA 1
ATOM 926 C C . SER A 1 121 ? -22.330 9.405 21.850 1.00 53.97 121 SER A C 1
ATOM 928 O O . SER A 1 121 ? -22.430 10.607 21.612 1.00 53.97 121 SER A O 1
ATOM 930 N N . ASP A 1 122 ? -22.259 8.488 20.878 1.00 54.22 122 ASP A N 1
ATOM 931 C CA . ASP A 1 122 ? -22.216 8.771 19.441 1.00 54.22 122 ASP A CA 1
ATOM 932 C C . ASP A 1 122 ? -23.620 9.109 18.895 1.00 54.22 122 ASP A C 1
ATOM 934 O O . ASP A 1 122 ? -23.745 10.062 18.139 1.00 54.22 122 ASP A O 1
ATOM 938 N N . THR A 1 123 ? -24.694 8.445 19.336 1.00 51.81 123 THR A N 1
ATOM 939 C CA . THR A 1 123 ? -26.092 8.714 18.945 1.00 51.81 123 THR A CA 1
ATOM 940 C C . THR A 1 123 ? -26.602 10.039 19.523 1.00 51.81 123 THR A C 1
ATOM 942 O O . THR A 1 123 ? -27.306 10.777 18.838 1.00 51.81 123 THR A O 1
ATOM 945 N N . ILE A 1 124 ? -26.178 10.413 20.741 1.00 50.06 124 ILE A N 1
ATOM 946 C CA . ILE A 1 124 ? -26.397 11.767 21.291 1.00 50.06 124 ILE A CA 1
ATOM 947 C C . ILE A 1 124 ? -25.559 12.815 20.519 1.00 50.06 124 ILE A C 1
ATOM 949 O O . ILE A 1 124 ? -25.930 13.986 20.448 1.00 50.06 124 ILE A O 1
ATOM 953 N N . SER A 1 125 ? -24.454 12.399 19.884 1.00 50.50 125 SER A N 1
ATOM 954 C CA . SER A 1 125 ? -23.539 13.254 19.112 1.00 50.50 125 SER A CA 1
ATOM 955 C C . SER A 1 125 ? -23.809 13.303 17.596 1.00 50.50 125 SER A C 1
ATOM 957 O O . SER A 1 125 ? -23.239 14.173 16.939 1.00 50.50 125 SER A O 1
ATOM 959 N N . GLU A 1 126 ? -24.604 12.411 17.004 1.00 50.38 126 GLU A N 1
ATOM 960 C CA . GLU A 1 126 ? -24.805 12.363 15.543 1.00 50.38 126 GLU A CA 1
ATOM 961 C C . GLU A 1 126 ? -25.784 13.438 15.056 1.00 50.38 126 GLU A C 1
ATOM 963 O O . GLU A 1 126 ? -25.577 14.017 13.990 1.00 50.38 126 GLU A O 1
ATOM 968 N N . ALA A 1 127 ? -26.795 13.784 15.859 1.00 47.88 127 ALA A N 1
ATOM 969 C CA . ALA A 1 127 ? -27.749 14.848 15.528 1.00 47.88 127 ALA A CA 1
ATOM 970 C C . ALA A 1 127 ? -27.200 16.264 15.797 1.00 47.88 127 ALA A C 1
ATOM 972 O O . ALA A 1 127 ? -27.689 17.247 15.242 1.00 47.88 127 ALA A O 1
ATOM 973 N N . VAL A 1 128 ? -26.158 16.386 16.624 1.00 50.41 128 VAL A N 1
ATOM 974 C CA . VAL A 1 128 ? -25.555 17.666 16.998 1.00 50.41 128 VAL A CA 1
ATOM 975 C C . VAL A 1 128 ? -24.067 17.602 16.662 1.00 50.41 128 VAL A C 1
ATOM 977 O O . VAL A 1 128 ? -23.315 16.963 17.386 1.00 50.41 128 VAL A O 1
ATOM 980 N N . ASN A 1 129 ? -23.626 18.345 15.634 1.00 57.03 129 ASN A N 1
ATOM 981 C CA . ASN A 1 129 ? -22.254 18.866 15.469 1.00 57.03 129 ASN A CA 1
ATOM 982 C C . ASN A 1 129 ? -21.300 18.254 14.434 1.00 57.03 129 ASN A C 1
ATOM 984 O O . ASN A 1 129 ? -20.183 17.870 14.777 1.00 57.03 129 ASN A O 1
ATOM 988 N N . ILE A 1 130 ? -21.575 18.413 13.141 1.00 59.16 130 ILE A N 1
ATOM 989 C CA . ILE A 1 130 ? -20.450 18.621 12.204 1.00 59.16 130 ILE A CA 1
ATOM 990 C C . ILE A 1 130 ? -19.741 19.945 12.560 1.00 59.16 130 ILE A C 1
ATOM 992 O O . ILE A 1 130 ? -18.516 20.003 12.626 1.00 59.16 130 ILE A O 1
ATOM 996 N N . ILE A 1 131 ? -20.507 20.981 12.935 1.00 59.75 131 ILE A N 1
ATOM 997 C CA . ILE A 1 131 ? -19.980 22.303 13.311 1.00 59.75 131 ILE A CA 1
ATOM 998 C C . ILE A 1 131 ? -19.230 22.284 14.656 1.00 59.75 131 ILE A C 1
ATOM 1000 O O . ILE A 1 131 ? -18.107 22.787 14.684 1.00 59.75 131 ILE A O 1
ATOM 1004 N N . ASN A 1 132 ? -19.735 21.680 15.753 1.00 62.53 132 ASN A N 1
ATOM 1005 C CA . ASN A 1 132 ? -18.859 21.521 16.935 1.00 62.53 132 ASN A CA 1
ATOM 1006 C C . ASN A 1 132 ? -17.742 20.495 16.731 1.00 62.53 132 ASN A C 1
ATOM 1008 O O . ASN A 1 132 ? -16.706 20.688 17.350 1.00 62.53 132 ASN A O 1
ATOM 1012 N N . ARG A 1 133 ? -17.856 19.458 15.882 1.00 61.31 133 ARG A N 1
ATOM 1013 C CA . ARG A 1 133 ? -16.690 18.600 15.584 1.00 61.31 133 ARG A CA 1
ATOM 1014 C C . ARG A 1 133 ? -15.592 19.401 14.897 1.00 61.31 133 ARG A C 1
ATOM 1016 O O . ARG A 1 133 ? -14.437 19.270 15.287 1.00 61.31 133 ARG A O 1
ATOM 1023 N N . ILE A 1 134 ? -15.949 20.296 13.971 1.00 63.03 134 ILE A N 1
ATOM 1024 C CA . ILE A 1 134 ? -15.013 21.257 13.376 1.00 63.03 134 ILE A CA 1
ATOM 1025 C C . ILE A 1 134 ? -14.502 22.242 14.434 1.00 63.03 134 ILE A C 1
ATOM 1027 O O . ILE A 1 134 ? -13.300 22.461 14.483 1.00 63.03 134 ILE A O 1
ATOM 1031 N N . LYS A 1 135 ? -15.339 22.783 15.334 1.00 63.03 135 LYS A N 1
ATOM 1032 C CA . LYS A 1 135 ? -14.855 23.651 16.431 1.00 63.03 135 LYS A CA 1
ATOM 1033 C C . LYS A 1 135 ? -13.905 22.929 17.386 1.00 63.03 135 LYS A C 1
ATOM 1035 O O . LYS A 1 135 ? -12.922 23.528 17.791 1.00 63.03 135 LYS A O 1
ATOM 1040 N N . ILE A 1 136 ? -14.154 21.663 17.717 1.00 64.31 136 ILE A N 1
ATOM 1041 C CA . ILE A 1 136 ? -13.280 20.838 18.562 1.00 64.31 136 ILE A CA 1
ATOM 1042 C C . ILE A 1 136 ? -11.972 20.537 17.820 1.00 64.31 136 ILE A C 1
ATOM 1044 O O . ILE A 1 136 ? -10.900 20.686 18.403 1.00 64.31 136 ILE A O 1
ATOM 1048 N N . LEU A 1 137 ? -12.027 20.226 16.518 1.00 60.31 137 LEU A N 1
ATOM 1049 C CA . LEU A 1 137 ? -10.834 20.128 15.668 1.00 60.31 137 LEU A CA 1
ATOM 1050 C C . LEU A 1 137 ? -10.042 21.447 15.687 1.00 60.31 137 LEU A C 1
ATOM 1052 O O . LEU A 1 137 ? -8.833 21.453 15.900 1.00 60.31 137 LEU A O 1
ATOM 1056 N N . VAL A 1 138 ? -10.734 22.577 15.530 1.00 62.88 138 VAL A N 1
ATOM 1057 C CA . VAL A 1 138 ? -10.173 23.933 15.576 1.00 62.88 138 VAL A CA 1
ATOM 1058 C C . VAL A 1 138 ? -9.712 24.314 16.989 1.00 62.88 138 VAL A C 1
ATOM 1060 O O . VAL A 1 138 ? -8.871 25.192 17.113 1.00 62.88 138 VAL A O 1
ATOM 1063 N N . SER A 1 139 ? -10.163 23.659 18.059 1.00 68.19 139 SER A N 1
ATOM 1064 C CA . SER A 1 139 ? -9.551 23.760 19.394 1.00 68.19 139 SER A CA 1
ATOM 1065 C C . SER A 1 139 ? -8.264 22.933 19.483 1.00 68.19 139 SER A C 1
ATOM 1067 O O . SER A 1 139 ? -7.310 23.339 20.144 1.00 68.19 139 SER A O 1
ATOM 1069 N N . CYS A 1 140 ? -8.170 21.833 18.738 1.00 70.69 140 CYS A N 1
ATOM 1070 C CA . CYS A 1 140 ? -6.979 20.995 18.601 1.00 70.69 140 CYS A CA 1
ATOM 1071 C C . CYS A 1 140 ? -5.992 21.498 17.521 1.00 70.69 140 CYS A C 1
ATOM 1073 O O . CYS A 1 140 ? -5.298 20.684 16.904 1.00 70.69 140 CYS A O 1
ATOM 1075 N N . LYS A 1 141 ? -5.860 22.824 17.306 1.00 76.25 141 LYS A N 1
ATOM 1076 C CA . LYS A 1 141 ? -4.995 23.411 16.246 1.00 76.25 141 LYS A CA 1
ATOM 1077 C C . LYS A 1 141 ? -3.588 22.827 16.238 1.00 76.25 141 LYS A C 1
ATOM 1079 O O . LYS A 1 141 ? -3.061 22.515 15.180 1.00 76.25 141 LYS A O 1
ATOM 1084 N N . LYS A 1 142 ? -2.992 22.634 17.419 1.00 78.50 142 LYS A N 1
ATOM 1085 C CA . LYS A 1 142 ? -1.630 22.100 17.555 1.00 78.50 142 LYS A CA 1
ATOM 1086 C C . LYS A 1 142 ? -1.508 20.675 17.006 1.00 78.50 142 LYS A C 1
ATOM 1088 O O . LYS A 1 142 ? -0.540 20.378 16.319 1.00 78.50 142 LYS A O 1
ATOM 1093 N N . GLN A 1 143 ? -2.490 19.809 17.260 1.00 78.50 143 GLN A N 1
ATOM 1094 C CA . GLN A 1 143 ? -2.481 18.434 16.747 1.00 78.50 143 GLN A CA 1
ATOM 1095 C C . GLN A 1 143 ? -2.689 18.400 15.233 1.00 78.50 143 GLN A C 1
ATOM 1097 O O . GLN A 1 143 ? -2.003 17.650 14.547 1.00 78.50 143 GLN A O 1
ATOM 1102 N N . ILE A 1 144 ? -3.581 19.247 14.709 1.00 83.44 144 ILE A N 1
ATOM 1103 C CA . ILE A 1 144 ? -3.807 19.361 13.264 1.00 83.44 144 ILE A CA 1
ATOM 1104 C C . ILE A 1 144 ? -2.551 19.871 12.561 1.00 83.44 144 ILE A C 1
ATOM 1106 O O . ILE A 1 144 ? -2.134 19.282 11.572 1.00 83.44 144 ILE A O 1
ATOM 1110 N N . VAL A 1 145 ? -1.918 20.927 13.078 1.00 86.50 145 VAL A N 1
ATOM 1111 C CA . VAL A 1 145 ? -0.694 21.489 12.489 1.00 86.50 145 VAL A CA 1
ATOM 1112 C C . VAL A 1 145 ? 0.436 20.463 12.499 1.00 86.50 145 VAL A C 1
ATOM 1114 O O . VAL A 1 145 ? 1.114 20.316 11.489 1.00 86.50 145 VAL A O 1
ATOM 1117 N N . ILE A 1 146 ? 0.604 19.701 13.586 1.00 86.00 146 ILE A N 1
ATOM 1118 C CA . ILE A 1 146 ? 1.593 18.615 13.637 1.00 86.00 146 ILE A CA 1
ATOM 1119 C C . ILE A 1 146 ? 1.250 17.523 12.617 1.00 86.00 146 ILE A C 1
ATOM 1121 O O . ILE A 1 146 ? 2.132 17.081 11.891 1.00 86.00 146 ILE A O 1
ATOM 1125 N N . ALA A 1 147 ? -0.013 17.101 12.521 1.00 84.31 147 ALA A N 1
ATOM 1126 C CA . ALA A 1 147 ? -0.424 16.060 11.581 1.00 84.31 147 ALA A CA 1
ATOM 1127 C C . ALA A 1 147 ? -0.237 16.494 10.118 1.00 84.31 147 ALA A C 1
ATOM 1129 O O . ALA A 1 147 ? 0.300 15.729 9.319 1.00 84.31 147 ALA A O 1
ATOM 1130 N N . ILE A 1 148 ? -0.642 17.717 9.770 1.00 87.44 148 ILE A N 1
ATOM 1131 C CA . ILE A 1 148 ? -0.466 18.281 8.427 1.00 87.44 148 ILE A CA 1
ATOM 1132 C C . ILE A 1 148 ? 1.020 18.479 8.132 1.00 87.44 148 ILE A C 1
ATOM 1134 O O . ILE A 1 148 ? 1.477 18.061 7.076 1.00 87.44 148 ILE A O 1
ATOM 1138 N N . GLY A 1 149 ? 1.779 19.061 9.063 1.00 89.44 149 GLY A N 1
ATOM 1139 C CA . GLY A 1 149 ? 3.215 19.285 8.911 1.00 89.44 149 GLY A CA 1
ATOM 1140 C C . GLY A 1 149 ? 3.983 17.981 8.718 1.00 89.44 149 GLY A C 1
ATOM 1141 O O . GLY A 1 149 ? 4.800 17.881 7.809 1.00 89.44 149 GLY A O 1
ATOM 1142 N N . LEU A 1 150 ? 3.650 16.948 9.496 1.00 86.50 150 LEU A N 1
ATOM 1143 C CA . LEU A 1 150 ? 4.233 15.619 9.347 1.00 86.50 150 LEU A CA 1
ATOM 1144 C C . LEU A 1 150 ? 3.889 15.007 7.982 1.00 86.50 150 LEU A C 1
ATOM 1146 O O . LEU A 1 150 ? 4.786 14.538 7.290 1.00 86.50 150 LEU A O 1
ATOM 1150 N N . ASN A 1 151 ? 2.624 15.058 7.552 1.00 86.19 151 ASN A N 1
ATOM 1151 C CA . ASN A 1 151 ? 2.231 14.555 6.229 1.00 86.19 151 ASN A CA 1
ATOM 1152 C C . ASN A 1 151 ? 2.914 15.332 5.091 1.00 86.19 151 ASN A C 1
ATOM 1154 O O . ASN A 1 151 ? 3.380 14.731 4.123 1.00 86.19 151 ASN A O 1
ATOM 1158 N N . ALA A 1 152 ? 3.029 16.654 5.215 1.00 88.81 152 ALA A N 1
ATOM 1159 C CA . ALA A 1 152 ? 3.733 17.487 4.249 1.00 88.81 152 ALA A CA 1
ATOM 1160 C C . ALA A 1 152 ? 5.212 17.098 4.168 1.00 88.81 152 ALA A C 1
ATOM 1162 O O . ALA A 1 152 ? 5.707 16.842 3.076 1.00 88.81 152 ALA A O 1
ATOM 1163 N N . MET A 1 153 ? 5.892 16.951 5.310 1.00 87.81 153 MET A N 1
ATOM 1164 C CA . MET A 1 153 ? 7.279 16.482 5.357 1.00 87.81 153 MET A CA 1
ATOM 1165 C C . MET A 1 153 ? 7.433 15.105 4.713 1.00 87.81 153 MET A C 1
ATOM 1167 O O . MET A 1 153 ? 8.349 14.922 3.918 1.00 87.81 153 MET A O 1
ATOM 1171 N N . THR A 1 154 ? 6.514 14.164 4.969 1.00 85.00 154 THR A N 1
ATOM 1172 C CA . THR A 1 154 ? 6.573 12.841 4.327 1.00 85.00 154 THR A CA 1
ATOM 1173 C C . THR A 1 154 ? 6.446 12.917 2.807 1.00 85.00 154 THR A C 1
ATOM 1175 O O . THR A 1 154 ? 7.150 12.184 2.124 1.00 85.00 154 THR A O 1
ATOM 1178 N N . GLN A 1 155 ? 5.627 13.817 2.253 1.00 86.00 155 GLN A N 1
ATOM 1179 C CA . GLN A 1 155 ? 5.511 13.973 0.798 1.00 86.00 155 GLN A CA 1
ATOM 1180 C C . GLN A 1 155 ? 6.664 14.777 0.181 1.00 86.00 155 GLN A C 1
ATOM 1182 O O . GLN A 1 155 ? 7.103 14.458 -0.923 1.00 86.00 155 GLN A O 1
ATOM 1187 N N . LEU A 1 156 ? 7.196 15.773 0.898 1.00 87.38 156 LEU A N 1
ATOM 1188 C CA . LEU A 1 156 ? 8.331 16.595 0.460 1.00 87.38 156 LEU A CA 1
ATOM 1189 C C . LEU A 1 156 ? 9.637 15.808 0.327 1.00 87.38 156 LEU A C 1
ATOM 1191 O O . LEU A 1 156 ? 10.524 16.242 -0.398 1.00 87.38 156 LEU A O 1
ATOM 1195 N N . THR A 1 157 ? 9.741 14.629 0.950 1.00 87.38 157 THR A N 1
ATOM 1196 C CA . THR A 1 157 ? 10.837 13.683 0.669 1.00 87.38 157 THR A CA 1
ATOM 1197 C C . THR A 1 157 ? 10.911 13.265 -0.805 1.00 87.38 157 THR A C 1
ATOM 1199 O O . THR A 1 157 ? 11.925 12.725 -1.236 1.00 87.38 157 THR A O 1
ATOM 1202 N N . GLY A 1 158 ? 9.849 13.491 -1.588 1.00 85.56 158 GLY A N 1
ATOM 1203 C CA . GLY A 1 158 ? 9.836 13.208 -3.018 1.00 85.56 158 GLY A CA 1
ATOM 1204 C C . GLY A 1 158 ? 9.709 11.724 -3.352 1.00 85.56 158 GLY A C 1
ATOM 1205 O O . GLY A 1 158 ? 9.906 11.355 -4.506 1.00 85.56 158 GLY A O 1
ATOM 1206 N N . VAL A 1 159 ? 9.335 10.869 -2.391 1.00 83.62 159 VAL A N 1
ATOM 1207 C CA . VAL A 1 159 ? 9.191 9.415 -2.605 1.00 83.62 159 VAL A CA 1
ATOM 1208 C C . VAL A 1 159 ? 8.281 9.097 -3.795 1.00 83.62 159 VAL A C 1
ATOM 1210 O O . VAL A 1 159 ? 8.612 8.236 -4.602 1.00 83.62 159 VAL A O 1
ATOM 1213 N N . ASN A 1 160 ? 7.177 9.830 -3.973 1.00 85.44 160 ASN A N 1
ATOM 1214 C CA . ASN A 1 160 ? 6.288 9.623 -5.123 1.00 85.44 160 ASN A CA 1
ATOM 1215 C C . ASN A 1 160 ? 6.965 9.978 -6.457 1.00 85.44 160 ASN A C 1
ATOM 1217 O O . ASN A 1 160 ? 6.814 9.250 -7.432 1.00 85.44 160 ASN A O 1
ATOM 1221 N N . ALA A 1 161 ? 7.736 11.069 -6.503 1.00 85.75 161 ALA A N 1
ATOM 1222 C CA . ALA A 1 161 ? 8.473 11.456 -7.704 1.00 85.75 161 ALA A CA 1
ATOM 1223 C C . ALA A 1 161 ? 9.547 10.415 -8.050 1.00 85.75 161 ALA A C 1
ATOM 1225 O O . ALA A 1 161 ? 9.679 10.047 -9.216 1.00 85.75 161 ALA A O 1
ATOM 1226 N N . LEU A 1 162 ? 10.243 9.884 -7.038 1.00 85.38 162 LEU A N 1
ATOM 1227 C CA . LEU A 1 162 ? 11.176 8.774 -7.208 1.00 85.38 162 LEU A CA 1
ATOM 1228 C C . LEU A 1 162 ? 10.456 7.564 -7.813 1.00 85.38 162 LEU A C 1
ATOM 1230 O O . LEU A 1 162 ? 10.868 7.087 -8.858 1.00 85.38 162 LEU A O 1
ATOM 1234 N N . VAL A 1 163 ? 9.331 7.131 -7.235 1.00 85.38 163 VAL A N 1
ATOM 1235 C CA . VAL A 1 163 ? 8.564 5.966 -7.715 1.00 85.38 163 VAL A CA 1
ATOM 1236 C C . VAL A 1 163 ? 8.021 6.143 -9.138 1.00 85.38 163 VAL A C 1
ATOM 1238 O O . VAL A 1 163 ? 7.813 5.139 -9.809 1.00 85.38 163 VAL A O 1
ATOM 1241 N N . PHE A 1 164 ? 7.794 7.360 -9.636 1.00 84.31 164 PHE A N 1
ATOM 1242 C CA . PHE A 1 164 ? 7.334 7.570 -11.018 1.00 84.31 164 PHE A CA 1
ATOM 1243 C C . PHE A 1 164 ? 8.469 7.711 -12.032 1.00 84.31 164 PHE A C 1
ATOM 1245 O O . PHE A 1 164 ? 8.345 7.223 -13.152 1.00 84.31 164 PHE A O 1
ATOM 1252 N N . TYR A 1 165 ? 9.569 8.360 -11.649 1.00 83.62 165 TYR A N 1
ATOM 1253 C CA . TYR A 1 165 ? 10.661 8.702 -12.564 1.00 83.62 165 TYR A CA 1
ATOM 1254 C C . TYR A 1 165 ? 11.931 7.878 -12.338 1.00 83.62 165 TYR A C 1
ATOM 1256 O O . TYR A 1 165 ? 12.955 8.169 -12.950 1.00 83.62 165 TYR A O 1
ATOM 1264 N N . GLN A 1 166 ? 11.876 6.838 -11.500 1.00 82.69 166 GLN A N 1
ATOM 1265 C CA . GLN A 1 166 ? 13.026 6.013 -11.117 1.00 82.69 166 GLN A CA 1
ATOM 1266 C C . GLN A 1 166 ? 13.837 5.542 -12.328 1.00 82.69 166 GLN A C 1
ATOM 1268 O O . GLN A 1 166 ? 15.042 5.769 -12.408 1.00 82.69 166 GLN A O 1
ATOM 1273 N N . THR A 1 167 ? 13.160 4.936 -13.303 1.00 80.94 167 THR A N 1
ATOM 1274 C CA . THR A 1 167 ? 13.792 4.412 -14.515 1.00 80.94 167 THR A CA 1
ATOM 1275 C C . THR A 1 167 ? 14.416 5.521 -15.362 1.00 80.94 167 THR A C 1
ATOM 1277 O O . THR A 1 167 ? 15.529 5.372 -15.858 1.00 80.94 167 THR A O 1
ATOM 1280 N N . THR A 1 168 ? 13.731 6.661 -15.498 1.00 81.88 168 THR A N 1
ATOM 1281 C CA . THR A 1 168 ? 14.233 7.822 -16.245 1.00 81.88 168 THR A CA 1
ATOM 1282 C C . THR A 1 168 ? 15.475 8.414 -15.587 1.00 81.88 168 THR A C 1
ATOM 1284 O O . THR A 1 168 ? 16.431 8.737 -16.282 1.00 81.88 168 THR A O 1
ATOM 1287 N N . ILE A 1 169 ? 15.493 8.515 -14.255 1.00 84.69 169 ILE A N 1
ATOM 1288 C CA . ILE A 1 169 ? 16.640 9.023 -13.493 1.00 84.69 169 ILE A CA 1
ATOM 1289 C C . ILE A 1 169 ? 17.862 8.122 -13.700 1.00 84.69 169 ILE A C 1
ATOM 1291 O O . ILE A 1 169 ? 18.951 8.627 -13.964 1.00 84.69 169 ILE A O 1
ATOM 1295 N N . PHE A 1 170 ? 17.695 6.798 -13.642 1.00 84.38 170 PHE A N 1
ATOM 1296 C CA . PHE A 1 170 ? 18.801 5.865 -13.884 1.00 84.38 170 PHE A CA 1
ATOM 1297 C C . PHE A 1 170 ? 19.301 5.886 -15.329 1.00 84.38 170 PHE A C 1
ATOM 1299 O O . PHE A 1 170 ? 20.506 5.786 -15.556 1.00 84.38 170 PHE A O 1
ATOM 1306 N N . LEU A 1 171 ? 18.408 6.089 -16.299 1.00 81.38 171 LEU A N 1
ATOM 1307 C CA . LEU A 1 171 ? 18.793 6.240 -17.700 1.00 81.38 171 LEU A CA 1
ATOM 1308 C C . LEU A 1 171 ? 19.561 7.551 -17.939 1.00 81.38 171 LEU A C 1
ATOM 1310 O O . LEU A 1 171 ? 20.586 7.542 -18.614 1.00 81.38 171 LEU A O 1
ATOM 1314 N N . LEU A 1 172 ? 19.123 8.661 -17.334 1.00 84.75 172 LEU A N 1
ATOM 1315 C CA . LEU A 1 172 ? 19.836 9.945 -17.374 1.00 84.75 172 LEU A CA 1
ATOM 1316 C C . LEU A 1 172 ? 21.206 9.882 -16.683 1.00 84.75 172 LEU A C 1
ATOM 1318 O O . LEU A 1 172 ? 22.124 10.592 -17.081 1.00 84.75 172 LEU A O 1
ATOM 1322 N N . ALA A 1 173 ? 21.358 9.016 -15.681 1.00 85.69 173 ALA A N 1
ATOM 1323 C CA . ALA A 1 173 ? 22.637 8.744 -15.030 1.00 85.69 173 ALA A CA 1
ATOM 1324 C C . ALA A 1 173 ? 23.594 7.881 -15.883 1.00 85.69 173 ALA A C 1
ATOM 1326 O O . ALA A 1 173 ? 24.717 7.627 -15.453 1.00 85.69 173 ALA A O 1
ATOM 1327 N N . GLY A 1 174 ? 23.173 7.429 -17.072 1.00 82.06 174 GLY A N 1
ATOM 1328 C CA . GLY A 1 174 ? 23.995 6.631 -17.986 1.00 82.06 174 GLY A CA 1
ATOM 1329 C C . GLY A 1 174 ? 24.068 5.140 -17.641 1.00 82.06 174 GLY A C 1
ATOM 1330 O O . GLY A 1 174 ? 24.992 4.460 -18.079 1.00 82.06 174 GLY A O 1
ATOM 1331 N N . LEU A 1 175 ? 23.127 4.616 -16.846 1.00 81.38 175 LEU A N 1
ATOM 1332 C CA . LEU A 1 175 ? 23.111 3.205 -16.451 1.00 81.38 175 LEU A CA 1
ATOM 1333 C C . LEU A 1 175 ? 22.384 2.359 -17.506 1.00 81.38 175 LEU A C 1
ATOM 1335 O O . LEU A 1 175 ? 21.174 2.491 -17.687 1.00 81.38 175 LEU A O 1
ATOM 1339 N N . GLU A 1 176 ? 23.104 1.440 -18.157 1.00 72.44 176 GLU A N 1
ATOM 1340 C CA . GLU A 1 176 ? 22.550 0.550 -19.197 1.00 72.44 176 GLU A CA 1
ATOM 1341 C C . GLU A 1 176 ? 21.428 -0.370 -18.675 1.00 72.44 176 GLU A C 1
ATOM 1343 O O . GLU A 1 176 ? 20.501 -0.701 -19.408 1.00 72.44 176 GLU A O 1
ATOM 1348 N N . TYR A 1 177 ? 21.458 -0.732 -17.386 1.00 77.31 177 TYR A N 1
ATOM 1349 C CA . TYR A 1 177 ? 20.490 -1.633 -16.741 1.00 77.31 177 TYR A CA 1
ATOM 1350 C C . TYR A 1 177 ? 19.494 -0.896 -15.829 1.00 77.31 177 TYR A C 1
ATOM 1352 O O . TYR A 1 177 ? 19.138 -1.386 -14.754 1.00 77.31 177 TYR A O 1
ATOM 1360 N N . ALA A 1 178 ? 19.040 0.291 -16.242 1.00 77.25 178 ALA A N 1
ATOM 1361 C CA . ALA A 1 178 ? 18.143 1.155 -15.466 1.00 77.25 178 ALA A CA 1
ATOM 1362 C C . ALA A 1 178 ? 16.874 0.443 -14.953 1.00 77.25 178 ALA A C 1
ATOM 1364 O O . ALA A 1 178 ? 16.480 0.634 -13.802 1.00 77.25 178 ALA A O 1
ATOM 1365 N N . ASP A 1 179 ? 16.259 -0.419 -15.769 1.00 74.31 179 ASP A N 1
ATOM 1366 C CA . ASP A 1 179 ? 15.051 -1.161 -15.387 1.00 74.31 179 ASP A CA 1
ATOM 1367 C C . ASP A 1 179 ? 15.331 -2.195 -14.282 1.00 74.31 179 ASP A C 1
ATOM 1369 O O . ASP A 1 179 ? 14.586 -2.291 -13.303 1.00 74.31 179 ASP A O 1
ATOM 1373 N N . ALA A 1 180 ? 16.419 -2.962 -14.415 1.00 81.31 180 ALA A N 1
ATOM 1374 C CA . ALA A 1 180 ? 16.810 -3.972 -13.431 1.00 81.31 180 ALA A CA 1
ATOM 1375 C C . ALA A 1 180 ? 17.159 -3.318 -12.088 1.00 81.31 180 ALA A C 1
ATOM 1377 O O . ALA A 1 180 ? 16.740 -3.792 -11.030 1.00 81.31 180 ALA A O 1
ATOM 1378 N N . LEU A 1 181 ? 17.850 -2.177 -12.132 1.00 83.12 181 LEU A N 1
ATOM 1379 C CA . LEU A 1 181 ? 18.163 -1.385 -10.947 1.00 83.12 181 LEU A CA 1
ATOM 1380 C C . LEU A 1 181 ? 16.893 -0.841 -10.287 1.00 83.12 181 LEU A C 1
ATOM 1382 O O . LEU A 1 181 ? 16.721 -0.996 -9.077 1.00 83.12 181 LEU A O 1
ATOM 1386 N N . ALA A 1 182 ? 15.952 -0.301 -11.065 1.00 83.75 182 ALA A N 1
ATOM 1387 C CA . ALA A 1 182 ? 14.665 0.140 -10.539 1.00 83.75 182 ALA A CA 1
ATOM 1388 C C . ALA A 1 182 ? 13.922 -1.000 -9.829 1.00 83.75 182 ALA A C 1
ATOM 1390 O O . ALA A 1 182 ? 13.448 -0.811 -8.710 1.00 83.75 182 ALA A O 1
ATOM 1391 N N . LEU A 1 183 ? 13.887 -2.199 -10.413 1.00 86.19 183 LEU A N 1
ATOM 1392 C CA . LEU A 1 183 ? 13.261 -3.361 -9.784 1.00 86.19 183 LEU A CA 1
ATOM 1393 C C . LEU A 1 183 ? 13.944 -3.749 -8.461 1.00 86.19 183 LEU A C 1
ATOM 1395 O O . LEU A 1 183 ? 13.258 -4.020 -7.474 1.00 86.19 183 LEU A O 1
ATOM 1399 N N . THR A 1 184 ? 15.280 -3.728 -8.405 1.00 86.62 184 THR A N 1
ATOM 1400 C CA . THR A 1 184 ? 16.025 -4.035 -7.167 1.00 86.62 184 THR A CA 1
ATOM 1401 C C . THR A 1 184 ? 15.776 -3.020 -6.051 1.00 86.62 184 THR A C 1
ATOM 1403 O O . THR A 1 184 ? 15.652 -3.410 -4.889 1.00 86.62 184 THR A O 1
ATOM 1406 N N . VAL A 1 185 ? 15.620 -1.735 -6.384 1.00 87.56 185 VAL A N 1
ATOM 1407 C CA . VAL A 1 185 ? 15.275 -0.686 -5.411 1.00 87.56 185 VAL A CA 1
ATOM 1408 C C . VAL A 1 185 ? 13.871 -0.912 -4.847 1.00 87.56 185 VAL A C 1
ATOM 1410 O O . VAL A 1 185 ? 13.670 -0.831 -3.630 1.00 87.56 185 VAL A O 1
ATOM 1413 N N . GLN A 1 186 ? 12.909 -1.289 -5.696 1.00 87.44 186 GLN A N 1
ATOM 1414 C CA . GLN A 1 186 ? 11.558 -1.612 -5.232 1.00 87.44 186 GLN A CA 1
ATOM 1415 C C . GLN A 1 186 ? 11.545 -2.866 -4.351 1.00 87.44 186 GLN A C 1
ATOM 1417 O O . GLN A 1 186 ? 10.869 -2.882 -3.323 1.00 87.44 186 GLN A O 1
ATOM 1422 N N . LEU A 1 187 ? 12.338 -3.887 -4.691 1.00 90.00 187 LEU A N 1
ATOM 1423 C CA . LEU A 1 187 ? 12.483 -5.083 -3.861 1.00 90.00 187 LEU A CA 1
ATOM 1424 C C . LEU A 1 187 ? 13.066 -4.750 -2.480 1.00 90.00 187 LEU A C 1
ATOM 1426 O O . LEU A 1 187 ? 12.527 -5.183 -1.462 1.00 90.00 187 LEU A O 1
ATOM 1430 N N . SER A 1 188 ? 14.123 -3.934 -2.436 1.00 88.19 188 SER A N 1
ATOM 1431 C CA . SER A 1 188 ? 14.717 -3.449 -1.185 1.00 88.19 188 SER A CA 1
ATOM 1432 C C . SER A 1 188 ? 13.696 -2.691 -0.328 1.00 88.19 188 SER A C 1
ATOM 1434 O O . SER A 1 188 ? 13.593 -2.922 0.876 1.00 88.19 188 SER A O 1
ATOM 1436 N N . THR A 1 189 ? 12.859 -1.860 -0.955 1.00 88.31 189 THR A N 1
ATOM 1437 C CA . THR A 1 189 ? 11.779 -1.134 -0.268 1.00 88.31 189 THR A CA 1
ATOM 1438 C C . THR A 1 189 ? 10.754 -2.083 0.364 1.00 88.31 189 THR A C 1
ATOM 1440 O O . THR A 1 189 ? 10.356 -1.889 1.514 1.00 88.31 189 THR A O 1
ATOM 1443 N N . VAL A 1 190 ? 10.348 -3.142 -0.345 1.00 89.00 190 VAL A N 1
ATOM 1444 C CA . VAL A 1 190 ? 9.434 -4.165 0.197 1.00 89.00 190 VAL A CA 1
ATOM 1445 C C . VAL A 1 190 ? 10.066 -4.886 1.387 1.00 89.00 190 VAL A C 1
ATOM 1447 O O . VAL A 1 190 ? 9.418 -5.033 2.424 1.00 89.00 190 VAL A O 1
ATOM 1450 N N . LEU A 1 191 ? 11.337 -5.284 1.274 1.00 89.44 191 LEU A N 1
ATOM 1451 C CA . LEU A 1 191 ? 12.075 -5.941 2.356 1.00 89.44 191 LEU A CA 1
ATOM 1452 C C . LEU A 1 191 ? 12.239 -5.030 3.577 1.00 89.44 191 LEU A C 1
ATOM 1454 O O . LEU A 1 191 ? 12.063 -5.486 4.704 1.00 89.44 191 LEU A O 1
ATOM 1458 N N . SER A 1 192 ? 12.513 -3.742 3.364 1.00 86.06 192 SER A N 1
ATOM 1459 C CA . SER A 1 192 ? 12.605 -2.746 4.433 1.00 86.06 192 SER A CA 1
ATOM 1460 C C . SER A 1 192 ? 11.270 -2.576 5.163 1.00 86.06 192 SER A C 1
ATOM 1462 O O . SER A 1 192 ? 11.229 -2.629 6.392 1.00 86.06 192 SER A O 1
ATOM 1464 N N . ASN A 1 193 ? 10.155 -2.482 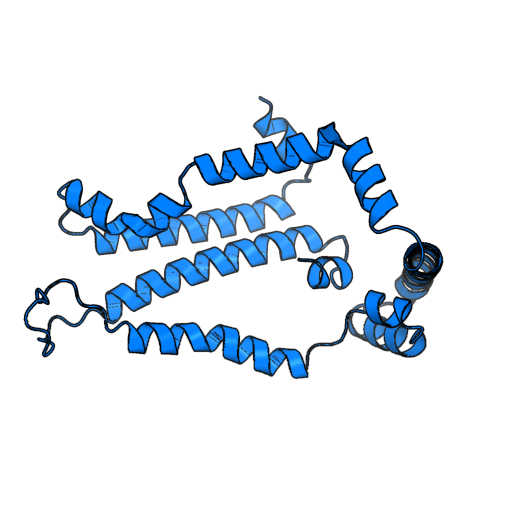4.432 1.00 85.88 193 ASN A N 1
ATOM 1465 C CA . ASN A 1 193 ? 8.818 -2.405 5.030 1.00 85.88 193 ASN A CA 1
ATOM 1466 C C . ASN A 1 193 ? 8.437 -3.686 5.781 1.00 85.88 193 ASN A C 1
ATOM 1468 O O . ASN A 1 193 ? 7.827 -3.621 6.852 1.00 85.88 193 ASN A O 1
ATOM 1472 N N . LEU A 1 194 ? 8.828 -4.850 5.262 1.00 85.38 194 LEU A N 1
ATOM 1473 C CA . LEU A 1 194 ? 8.625 -6.122 5.945 1.00 85.38 194 LEU A CA 1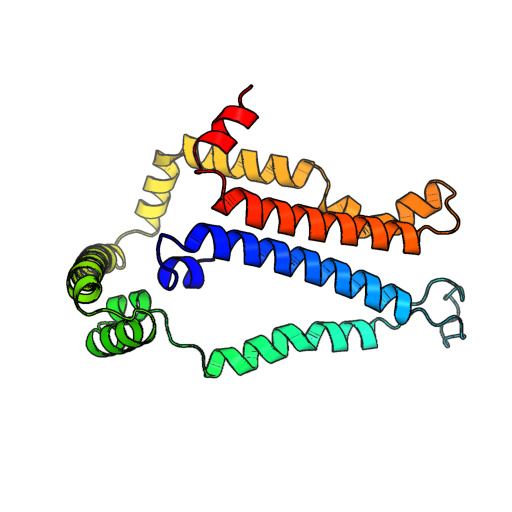
ATOM 1474 C C . LEU A 1 194 ? 9.449 -6.183 7.241 1.00 85.38 194 LEU A C 1
ATOM 1476 O O . LEU A 1 194 ? 8.913 -6.514 8.297 1.00 85.38 194 LEU A O 1
ATOM 1480 N N . ALA A 1 195 ? 10.722 -5.787 7.193 1.00 85.12 195 ALA A N 1
ATOM 1481 C CA . ALA A 1 195 ? 11.584 -5.699 8.367 1.00 85.12 195 ALA A CA 1
ATOM 1482 C C . ALA A 1 195 ? 11.032 -4.708 9.405 1.00 85.12 195 ALA A C 1
ATOM 1484 O O . ALA A 1 195 ? 10.970 -5.035 10.590 1.00 85.12 195 ALA A O 1
ATOM 1485 N N . ALA A 1 196 ? 10.550 -3.539 8.973 1.00 81.88 196 ALA A N 1
ATOM 1486 C CA . ALA A 1 196 ? 9.894 -2.560 9.837 1.00 81.88 196 ALA A CA 1
ATOM 1487 C C . ALA A 1 196 ? 8.616 -3.126 10.481 1.00 81.88 196 ALA A C 1
ATOM 1489 O O . ALA A 1 196 ? 8.357 -2.885 11.661 1.00 81.88 196 ALA A O 1
ATOM 1490 N N . SER A 1 197 ? 7.852 -3.932 9.737 1.00 77.81 197 SER A N 1
ATOM 1491 C CA . SER A 1 197 ? 6.661 -4.626 10.243 1.00 77.81 197 SER A CA 1
ATOM 1492 C C . SER A 1 197 ? 7.005 -5.652 11.327 1.00 77.81 197 SER A C 1
ATOM 1494 O O . SER A 1 197 ? 6.315 -5.725 12.338 1.00 77.81 197 SER A O 1
ATOM 1496 N N . PHE A 1 198 ? 8.094 -6.408 11.176 1.00 76.31 198 PHE A N 1
ATOM 1497 C CA . PHE A 1 198 ? 8.570 -7.306 12.236 1.00 76.31 198 PHE A CA 1
ATOM 1498 C C . PHE A 1 198 ? 9.141 -6.543 13.435 1.00 76.31 198 PHE A C 1
ATOM 1500 O O . PHE A 1 198 ? 8.966 -6.948 14.589 1.00 76.31 198 PHE A O 1
ATOM 1507 N N . LEU A 1 199 ? 9.824 -5.427 13.176 1.00 76.12 199 LEU A N 1
ATOM 1508 C CA . LEU A 1 199 ? 10.454 -4.627 14.216 1.00 76.12 199 LEU A CA 1
ATOM 1509 C C . LEU A 1 199 ? 9.418 -3.917 15.092 1.00 76.12 199 LEU A C 1
ATOM 1511 O O . LEU A 1 199 ? 9.620 -3.841 16.300 1.00 76.12 199 LEU A O 1
ATOM 1515 N N . ILE A 1 200 ? 8.296 -3.450 14.533 1.00 70.25 200 ILE A N 1
ATOM 1516 C CA . ILE A 1 200 ? 7.267 -2.747 15.314 1.00 70.25 200 ILE A CA 1
ATOM 1517 C C . ILE A 1 200 ? 6.557 -3.655 16.327 1.00 70.25 200 ILE A C 1
ATOM 1519 O O . ILE A 1 200 ? 6.124 -3.180 17.378 1.00 70.25 200 ILE A O 1
ATOM 1523 N N . ASP A 1 201 ? 6.482 -4.956 16.045 1.00 65.19 201 ASP A N 1
ATOM 1524 C CA . ASP A 1 201 ? 5.940 -5.948 16.976 1.00 65.19 201 ASP A CA 1
ATOM 1525 C C . ASP A 1 201 ? 6.937 -6.291 18.095 1.00 65.19 201 ASP A C 1
ATOM 1527 O O . ASP A 1 201 ? 6.541 -6.567 19.230 1.00 65.19 201 ASP A O 1
ATOM 1531 N N . ARG A 1 202 ? 8.244 -6.236 17.803 1.00 63.00 202 ARG A N 1
ATOM 1532 C CA . ARG A 1 202 ? 9.326 -6.488 18.772 1.00 63.00 202 ARG A CA 1
ATOM 1533 C C . ARG A 1 202 ? 9.648 -5.267 19.635 1.00 63.00 202 ARG A C 1
ATOM 1535 O O . ARG A 1 202 ? 9.980 -5.410 20.812 1.00 63.00 202 ARG A O 1
ATOM 1542 N N . VAL A 1 203 ? 9.549 -4.066 19.074 1.00 59.06 203 VAL A N 1
ATOM 1543 C CA . VAL A 1 203 ? 9.912 -2.808 19.727 1.00 59.06 203 VAL A CA 1
ATOM 1544 C C . VAL A 1 203 ? 8.644 -2.140 20.245 1.00 59.06 203 VAL A C 1
ATOM 1546 O O . VAL A 1 203 ? 7.867 -1.552 19.496 1.00 59.06 203 VAL A O 1
ATOM 1549 N N . ARG A 1 204 ? 8.430 -2.189 21.569 1.00 54.06 204 ARG A N 1
ATOM 1550 C CA . ARG A 1 204 ? 7.363 -1.417 22.230 1.00 54.06 204 ARG A CA 1
ATOM 1551 C C . ARG A 1 204 ? 7.441 0.040 21.754 1.00 54.06 204 ARG A C 1
ATOM 1553 O O . ARG A 1 204 ? 8.471 0.678 21.956 1.00 54.06 204 ARG A O 1
ATOM 1560 N N . ARG A 1 205 ? 6.336 0.568 21.203 1.00 56.06 205 ARG A N 1
ATOM 1561 C CA . ARG A 1 205 ? 6.111 1.933 20.653 1.00 56.06 205 ARG A CA 1
ATOM 1562 C C . ARG A 1 205 ? 6.853 3.116 21.315 1.00 56.06 205 ARG A C 1
ATOM 1564 O O . ARG A 1 205 ? 6.989 4.152 20.679 1.00 56.06 205 ARG A O 1
ATOM 1571 N N . ARG A 1 206 ? 7.310 3.004 22.568 1.00 50.25 206 ARG A N 1
ATOM 1572 C CA . ARG A 1 206 ? 8.116 4.027 23.258 1.00 50.25 206 ARG A CA 1
ATOM 1573 C C . ARG A 1 206 ? 9.550 4.154 22.734 1.00 50.25 206 ARG A C 1
ATOM 1575 O O . ARG A 1 206 ? 10.046 5.268 22.691 1.00 50.25 206 ARG A O 1
ATOM 1582 N N . LEU A 1 207 ? 10.206 3.063 22.339 1.00 51.09 207 LEU A N 1
ATOM 1583 C CA . LEU A 1 207 ? 11.618 3.105 21.926 1.00 51.09 207 LEU A CA 1
ATOM 1584 C C . LEU A 1 207 ? 11.810 3.822 20.583 1.00 51.09 207 LEU A C 1
ATOM 1586 O O . LEU A 1 207 ? 12.729 4.618 20.460 1.00 51.09 207 LEU A O 1
ATOM 1590 N N . LEU A 1 208 ? 10.884 3.631 19.638 1.00 52.66 208 LEU A N 1
ATOM 1591 C CA . LEU A 1 208 ? 10.938 4.234 18.299 1.00 52.66 208 LEU A CA 1
ATOM 1592 C C . LEU A 1 208 ? 10.792 5.766 18.312 1.00 52.66 208 LEU A C 1
ATOM 1594 O O . LEU A 1 208 ? 11.411 6.437 17.499 1.00 52.66 208 LEU A O 1
ATOM 1598 N N . ILE A 1 209 ? 10.015 6.317 19.256 1.00 53.03 209 ILE A N 1
ATOM 1599 C CA . ILE A 1 209 ? 9.868 7.775 19.433 1.00 53.03 209 ILE A CA 1
ATOM 1600 C C . ILE A 1 209 ? 11.124 8.375 20.087 1.00 53.03 209 ILE A C 1
ATOM 1602 O O . ILE A 1 209 ? 11.510 9.497 19.765 1.00 53.03 209 ILE A O 1
ATOM 1606 N N . ILE A 1 210 ? 11.770 7.634 20.994 1.00 51.03 210 ILE A N 1
ATOM 1607 C CA . ILE A 1 210 ? 12.969 8.096 21.707 1.00 51.03 210 ILE A CA 1
ATOM 1608 C C . ILE A 1 210 ? 14.183 8.093 20.771 1.00 51.03 210 ILE A C 1
ATOM 1610 O O . ILE A 1 210 ? 14.908 9.078 20.740 1.00 51.03 210 ILE A O 1
ATOM 1614 N N . THR A 1 211 ? 14.361 7.055 19.950 1.00 53.94 211 THR A N 1
ATOM 1615 C CA . THR A 1 211 ? 15.501 6.960 19.021 1.00 53.94 211 THR A CA 1
ATOM 1616 C C . THR A 1 211 ? 15.422 7.927 17.841 1.00 53.94 211 THR A C 1
ATOM 1618 O O . THR A 1 211 ? 16.443 8.211 17.240 1.00 53.94 211 THR A O 1
ATOM 1621 N N . SER A 1 212 ? 14.237 8.440 17.490 1.00 47.16 212 SER A N 1
ATOM 1622 C CA . SER A 1 212 ? 14.094 9.507 16.484 1.00 47.16 212 SER A CA 1
ATOM 1623 C C . SER A 1 212 ? 14.305 10.920 17.049 1.00 47.16 212 SER A C 1
ATOM 1625 O O . SER A 1 212 ? 14.295 11.882 16.288 1.00 47.16 212 SER A O 1
ATOM 1627 N N . SER A 1 213 ? 14.419 11.060 18.375 1.00 42.59 213 SER A N 1
ATOM 1628 C CA . SER A 1 213 ? 14.582 12.342 19.080 1.00 42.59 213 SER A CA 1
ATOM 1629 C C . SER A 1 213 ? 16.017 12.588 19.570 1.00 42.59 213 SER A C 1
ATOM 1631 O O . SER A 1 213 ? 16.264 13.608 20.218 1.00 42.59 213 SER A O 1
ATOM 1633 N N . THR A 1 214 ? 16.935 11.666 19.291 1.00 35.91 214 THR A N 1
ATOM 1634 C CA . THR A 1 214 ? 18.377 11.744 19.573 1.00 35.91 214 THR A CA 1
ATOM 1635 C C . THR A 1 214 ? 19.134 11.542 18.281 1.00 35.91 214 THR A C 1
ATOM 1637 O O . THR A 1 214 ? 20.024 12.366 17.998 1.00 35.91 214 THR A O 1
#

InterPro domains:
  IPR005828 Major facilitator, sugar transporter-like [PF00083] (1-212)
  IPR020846 Major facilitator superfamily domain [PS50850] (1-214)
  IPR036259 MFS transporter superfamily [G3DSA:1.20.1250.20] (1-214)
  IPR036259 MFS transporter superfamily [SSF103473] (2-212)
  IPR050549 Major Facilitator Superfamily Trehalose Transporter [PTHR48021] (1-213)

Secondary structure (DSSP, 8-state):
-HHHHHHS-TTTHHHHHHHHHHHHHHHHHHHHHHHHHTB--SPPS-TT--TTS-B-HHHHHHHHHHHHHHHHHHHTTSPPPHHHHHHTT-HHHHHHHHHHH---HHHHHHHHHHHHHHHHHHHHHHSS-HHHHHHHHHHTHHHHHHHHHHHHHHHHT-HHHHHHHHHHHHHHTT-TTHHHHHHHHHHHHHHHHHHHHHHHHHS-THHHHHHT--

pLDDT: mean 71.51, std 13.63, range [35.91, 90.06]

Foldseek 3Di:
DVLCVQLPDPLCSLLVVLVVVLVVLVLLLVLLVLQVVQLQLDDDPDPPDDSRHDGPVVVSVVVNVVVVVVVVVCVVVDQDRLLVCVLVVVNVSSLVSCCVSDPDPVVSVVVSVVSNVVSVVVNVPVVDDPPVVVVVVVVVVVVVCVVVVVVVVVVVVVVVVCSVCQLVVCVVVVHPPSSVVSSVVSVVVSVVSVVVSVVPSVDPPVVVVVVVVD

Radius of gyration: 23.61 Å; chains: 1; bounding box: 54×40×65 Å

Organism: Perkinsus olseni (NCBI:txid32597)

Sequence (214 aa):
PVYMSEVVPTRLRGLLGTFTQTMLATGIFLVYAIGMLTRTSAGSPDPLATASTFCNWRLLAFICLIPPGLLFCLMFFAVESPRWLATRGRTDEARAVLLRIRSGPDYMSTEMMALGRGVNSDTISEAVNIINRIKILVSCKKQIVIAIGLNAMTQLTGVNALVFYQTTIFLLAGLEYADALALTVQLSTVLSNLAASFLIDRVRRRLLIITSST